Protein AF-A0A2V2EWU5-F1 (afdb_monomer)

Foldseek 3Di:
DDDDDDDDDDDPDDDDDDDDDPPPPPQDDPPPPVCLVVLQDDDPDDDLLRVLLSLLLPQDPDDDCSLLSLLVNLLSLLVLLVDPVPCSLVSLLVSLVSDDPSSLLSSLVSVQSSLVVNVCVLVVVDPCVSCVVSVNPVDDSVPRDVVSSVVVNVSSVVSSVVSVHDQDRPNHDPDGPDDDDDD

Sequence (183 aa):
MAVLMAVTMAACGNEPASNVDKNQSAQVEYSDESSMTDWIYVPENADELTEMLITIDRNVYGSAGASLQQANAAVSLMKFAMDESGNAEEAFTNYLDGMNETQKDFFSFQWQQVLKTADALLDGSEDPAILEDAGDADFDIEAVDKAKVTAINETVTELLHEAGVTDEWSNHPDTEPFCYVLD

pLDDT: mean 76.82, std 23.92, range [29.77, 98.31]

Secondary structure (DSSP, 8-state):
----------PPPP-------S-------TT-HHHHTTTS---SS--HHHHHHHHHHT---SSTTHHHHHHHHHHHHHHHHT--SS-HHHHHHHHHHT--HHHHHHHHHHHHHHHHHHHHHHHTSS-THHHHHTT-TT--GGG--HHHHHHHHHHHHHHHHHTT--SS-TT-SS--S------

Mean predicted aligned error: 11.75 Å

Nearest PDB structures (foldseek):
  7zk4-assembly1_A  TM=1.346E-01  e=9.230E+00  Mus musculus

Solvent-accessible surface area (backbone atoms only — not comparable to full-atom values): 11423 Å² total; per-residue (Å²): 132,88,81,89,88,84,85,82,82,85,72,88,76,86,84,82,93,79,80,91,69,95,73,73,70,81,72,61,73,91,79,50,78,83,57,53,68,80,39,48,76,79,73,96,74,70,56,75,64,44,48,29,51,42,44,27,45,66,49,52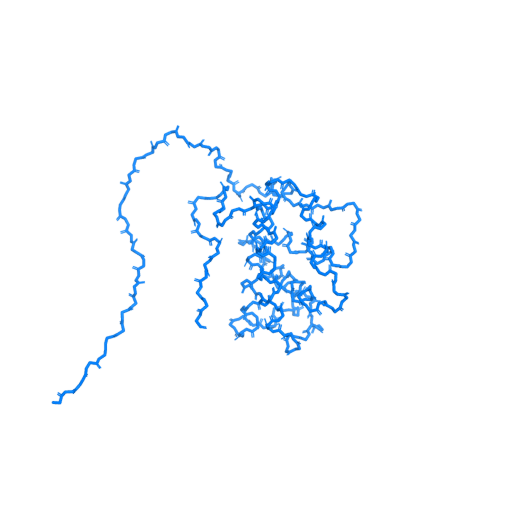,76,96,52,96,65,20,69,37,44,32,43,45,19,14,51,28,50,52,53,50,37,63,55,82,84,76,46,58,66,61,44,50,52,56,55,53,72,74,42,54,74,67,27,48,48,50,34,54,51,30,48,55,55,27,47,54,49,35,50,29,46,74,74,60,80,36,70,68,7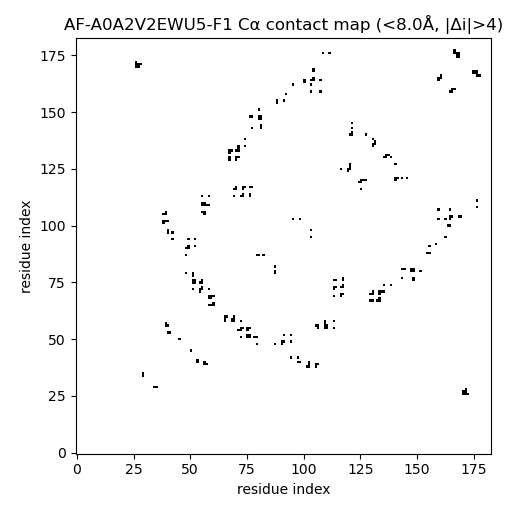0,49,30,46,79,40,71,43,64,85,62,62,70,88,74,58,58,64,68,40,44,52,51,45,50,55,53,50,52,51,52,40,44,76,73,67,43,62,67,61,65,90,62,62,95,80,83,85,62,78,86,83,78,89,126

Radius of gyration: 18.99 Å; Cα contacts (8 Å, |Δi|>4): 158; chains: 1; bounding box: 35×60×58 Å

Structure (mmCIF, N/CA/C/O backbone):
data_AF-A0A2V2EWU5-F1
#
_entry.id   AF-A0A2V2EWU5-F1
#
loop_
_atom_site.group_PDB
_atom_site.id
_atom_site.type_symbol
_atom_site.label_atom_id
_atom_site.label_alt_id
_atom_site.label_comp_id
_atom_site.label_asym_id
_atom_site.label_entity_id
_atom_site.label_seq_id
_atom_site.pdbx_PDB_ins_code
_atom_site.Cartn_x
_atom_site.Cartn_y
_atom_site.Cartn_z
_atom_site.occupancy
_atom_site.B_iso_or_equiv
_atom_site.auth_seq_id
_atom_site.auth_comp_id
_atom_site.auth_asym_id
_atom_site.auth_atom_id
_atom_site.pdbx_PDB_model_num
ATOM 1 N N . MET A 1 1 ? 0.425 46.028 -30.392 1.00 36.16 1 MET A N 1
ATOM 2 C CA . MET A 1 1 ? 1.055 44.690 -30.412 1.00 36.16 1 MET A CA 1
ATOM 3 C C . MET A 1 1 ? 1.562 44.454 -28.996 1.00 36.16 1 MET A C 1
ATOM 5 O O . MET A 1 1 ? 2.380 45.245 -28.560 1.00 36.16 1 MET A O 1
ATOM 9 N N . ALA A 1 2 ? 0.813 43.749 -28.140 1.00 35.91 2 ALA A N 1
ATOM 10 C CA . ALA A 1 2 ? 0.776 42.282 -27.987 1.00 35.91 2 ALA A CA 1
ATOM 11 C C . ALA A 1 2 ? 2.150 41.713 -27.570 1.00 35.91 2 ALA A C 1
ATOM 13 O O . ALA A 1 2 ? 3.116 42.016 -28.254 1.00 35.91 2 ALA A O 1
ATOM 14 N N . VAL A 1 3 ? 2.329 40.893 -26.528 1.00 32.28 3 VAL A N 1
ATOM 15 C CA . VAL A 1 3 ? 1.452 40.351 -25.471 1.00 32.28 3 VAL A CA 1
ATOM 16 C C . VAL A 1 3 ? 2.360 39.852 -24.318 1.00 32.28 3 VAL A C 1
ATOM 18 O O . VAL A 1 3 ? 3.534 39.563 -24.521 1.00 32.28 3 VAL A O 1
ATOM 21 N N . LEU A 1 4 ? 1.762 39.816 -23.126 1.00 34.38 4 LEU A N 1
ATOM 22 C CA . LEU A 1 4 ? 2.100 39.153 -21.857 1.00 34.38 4 LEU A CA 1
ATOM 23 C C . LEU A 1 4 ? 2.729 37.741 -21.967 1.00 34.38 4 LEU A C 1
ATOM 25 O O . LEU A 1 4 ? 2.345 36.987 -22.850 1.00 34.38 4 LEU A O 1
ATOM 29 N N . MET A 1 5 ? 3.540 37.339 -20.979 1.00 32.09 5 MET A N 1
ATOM 30 C CA . MET A 1 5 ? 3.260 36.187 -20.091 1.00 32.09 5 MET A CA 1
ATOM 31 C C . MET A 1 5 ? 4.322 36.103 -18.985 1.00 32.09 5 MET A C 1
ATOM 33 O O . MET A 1 5 ? 5.517 35.994 -19.249 1.00 32.09 5 MET A O 1
ATOM 37 N N . ALA A 1 6 ? 3.850 36.193 -17.743 1.00 34.84 6 ALA A N 1
ATOM 38 C CA . ALA A 1 6 ? 4.597 35.948 -16.521 1.00 34.84 6 ALA A CA 1
ATOM 39 C C . ALA A 1 6 ? 4.301 34.517 -16.054 1.00 34.84 6 ALA A C 1
ATOM 41 O O . ALA A 1 6 ? 3.144 34.103 -16.085 1.00 34.84 6 ALA A O 1
ATOM 42 N N . VAL A 1 7 ? 5.324 33.799 -15.594 1.00 29.77 7 VAL A N 1
ATOM 43 C CA . VAL A 1 7 ? 5.162 32.601 -14.763 1.00 29.77 7 VAL A CA 1
ATOM 44 C C . VAL A 1 7 ? 5.550 33.007 -13.346 1.00 29.77 7 VAL A C 1
ATOM 46 O O . VAL A 1 7 ? 6.694 33.380 -13.092 1.00 29.77 7 VAL A O 1
ATOM 49 N N . THR A 1 8 ? 4.576 33.004 -12.443 1.00 32.81 8 THR A N 1
ATOM 50 C CA . THR A 1 8 ? 4.765 33.189 -11.002 1.00 32.81 8 THR A CA 1
ATOM 51 C C . THR A 1 8 ? 4.816 31.817 -10.345 1.00 32.81 8 THR A C 1
ATOM 53 O O . THR A 1 8 ? 3.793 31.143 -10.275 1.00 32.81 8 THR A O 1
ATOM 56 N N . MET A 1 9 ? 5.984 31.413 -9.845 1.00 34.19 9 MET A N 1
ATOM 57 C CA . MET A 1 9 ? 6.070 30.363 -8.829 1.00 34.19 9 MET A CA 1
ATOM 58 C C . MET A 1 9 ? 5.787 31.012 -7.474 1.00 34.19 9 MET A C 1
ATOM 60 O O . MET A 1 9 ? 6.535 31.887 -7.033 1.00 34.19 9 MET A O 1
ATOM 64 N N . ALA A 1 10 ? 4.675 30.632 -6.846 1.00 33.56 10 ALA A N 1
ATOM 65 C CA . ALA A 1 10 ? 4.383 30.990 -5.468 1.00 33.56 10 ALA A CA 1
ATOM 66 C C . ALA A 1 10 ? 5.241 30.106 -4.554 1.00 33.56 10 ALA A C 1
ATOM 68 O O . ALA A 1 10 ? 4.962 28.927 -4.372 1.00 33.56 10 ALA A O 1
ATOM 69 N N . ALA A 1 11 ? 6.316 30.680 -4.021 1.00 32.81 11 ALA A N 1
ATOM 70 C CA . ALA A 1 11 ? 7.049 30.107 -2.904 1.00 32.81 11 ALA A CA 1
ATOM 71 C C . ALA A 1 11 ? 6.227 30.333 -1.626 1.00 32.81 11 ALA A C 1
ATOM 73 O O . ALA A 1 11 ? 5.916 31.481 -1.296 1.00 32.81 11 ALA A O 1
ATOM 74 N N . CYS A 1 12 ? 5.865 29.258 -0.923 1.00 29.88 12 CYS A N 1
ATOM 75 C CA . CYS A 1 12 ? 5.306 29.357 0.423 1.00 29.88 12 CYS A CA 1
ATOM 76 C C . CYS A 1 12 ? 6.426 29.860 1.352 1.00 29.88 12 CYS A C 1
ATOM 78 O O . CYS A 1 12 ? 7.514 29.288 1.390 1.00 29.88 12 CYS A O 1
ATOM 80 N N . GLY A 1 13 ? 6.213 31.034 1.947 1.00 31.95 13 GLY A N 1
ATOM 81 C CA . GLY A 1 13 ? 7.259 31.883 2.517 1.00 31.95 13 GLY A CA 1
ATOM 82 C C . GLY A 1 13 ? 7.632 31.588 3.971 1.00 31.95 13 GLY A C 1
ATOM 83 O O . GLY A 1 13 ? 6.878 30.984 4.724 1.00 31.95 13 GLY A O 1
ATOM 84 N N . ASN A 1 14 ? 8.799 32.108 4.358 1.00 37.69 14 ASN A N 1
ATOM 85 C CA . ASN A 1 14 ? 9.312 32.148 5.728 1.00 37.69 14 ASN A CA 1
ATOM 86 C C . ASN A 1 14 ? 8.711 33.296 6.579 1.00 37.69 14 ASN A C 1
ATOM 88 O O . ASN A 1 14 ? 8.688 34.442 6.125 1.00 37.69 14 ASN A O 1
ATOM 92 N N . GLU A 1 15 ? 8.440 32.956 7.855 1.00 35.31 15 GLU A N 1
ATOM 93 C CA . GLU A 1 15 ? 8.541 33.738 9.122 1.00 35.31 15 GLU A CA 1
ATOM 94 C C . GLU A 1 15 ? 7.464 34.803 9.485 1.00 35.31 15 GLU A C 1
ATOM 96 O O . GLU A 1 15 ? 6.918 35.439 8.585 1.00 35.31 15 GLU A O 1
ATOM 101 N N . PRO A 1 16 ? 7.158 35.061 10.796 1.00 37.78 16 PRO A N 1
ATOM 102 C CA . PRO A 1 16 ? 8.054 34.963 11.966 1.00 37.78 16 PRO A CA 1
ATOM 103 C C . PRO A 1 16 ? 7.521 34.254 13.239 1.00 37.78 16 PRO A C 1
ATOM 105 O O . PRO A 1 16 ? 6.335 34.004 13.419 1.00 37.78 16 PRO A O 1
ATOM 108 N N . ALA A 1 17 ? 8.456 33.991 14.159 1.00 44.44 17 ALA A N 1
ATOM 109 C CA . ALA A 1 17 ? 8.276 33.375 15.475 1.00 44.44 17 ALA A CA 1
ATOM 110 C C . ALA A 1 17 ? 7.187 34.017 16.365 1.00 44.44 17 ALA A C 1
ATOM 112 O O . ALA A 1 17 ? 7.206 35.226 16.611 1.00 44.44 17 ALA A O 1
ATOM 113 N N . SER A 1 18 ? 6.329 33.189 16.979 1.00 32.50 18 SER A N 1
ATOM 114 C CA . SER A 1 18 ? 5.482 33.605 18.106 1.00 32.50 18 SER A CA 1
ATOM 115 C C . SER A 1 18 ? 5.205 32.485 19.120 1.00 32.50 18 SER A C 1
ATOM 117 O O . SER A 1 18 ? 4.464 31.554 18.844 1.00 32.50 18 SER A O 1
ATOM 119 N N . ASN A 1 19 ? 5.782 32.679 20.311 1.00 31.22 19 ASN A N 1
ATOM 120 C CA . ASN A 1 19 ? 5.289 32.361 21.659 1.00 31.22 19 ASN A CA 1
ATOM 121 C C . ASN A 1 19 ? 4.784 30.932 21.966 1.00 31.22 19 ASN A C 1
ATOM 123 O O . ASN A 1 19 ? 3.659 30.564 21.654 1.00 31.22 19 ASN A O 1
ATOM 127 N N . VAL A 1 20 ? 5.618 30.184 22.697 1.00 36.44 20 VAL A N 1
ATOM 128 C CA . VAL A 1 20 ? 5.333 28.866 23.283 1.00 36.44 20 VAL A CA 1
ATOM 129 C C . VAL A 1 20 ? 4.186 28.967 24.296 1.00 36.44 20 VAL A C 1
ATOM 131 O O . VAL A 1 20 ? 4.390 29.417 25.428 1.00 36.44 20 VAL A O 1
ATOM 134 N N . ASP A 1 21 ? 2.992 28.519 23.905 1.00 32.53 21 ASP A N 1
ATOM 135 C CA . ASP A 1 21 ? 1.929 28.159 24.843 1.00 32.53 21 ASP A CA 1
ATOM 136 C C . ASP A 1 21 ? 2.175 26.733 25.361 1.00 32.53 21 ASP A C 1
ATOM 138 O O . ASP A 1 21 ? 2.446 25.798 24.606 1.00 32.53 21 ASP A O 1
ATOM 142 N N . LYS A 1 22 ? 2.134 26.574 26.684 1.00 38.16 22 LYS A N 1
ATOM 143 C CA . LYS A 1 22 ? 2.429 25.333 27.412 1.00 38.16 22 LYS A CA 1
ATOM 144 C C . LYS A 1 22 ? 1.210 24.418 27.429 1.00 38.16 22 LYS A C 1
ATOM 146 O O . LYS A 1 22 ? 0.713 24.061 28.496 1.00 38.16 22 LYS A O 1
ATOM 151 N N . ASN A 1 23 ? 0.769 24.009 26.251 1.00 35.56 23 ASN A N 1
ATOM 152 C CA . ASN A 1 23 ? -0.105 22.856 26.106 1.00 35.56 23 ASN A CA 1
ATOM 153 C C . ASN A 1 23 ? 0.470 21.916 25.046 1.00 35.56 23 ASN A C 1
ATOM 155 O O . ASN A 1 23 ? -0.176 21.588 24.059 1.00 35.56 23 ASN A O 1
ATOM 159 N N . GLN A 1 24 ? 1.728 21.516 25.250 1.00 37.75 24 GLN A N 1
ATOM 160 C CA . GLN A 1 24 ? 2.264 20.331 24.598 1.00 37.75 24 GLN A CA 1
ATOM 161 C C . GLN A 1 24 ? 1.526 19.126 25.191 1.00 37.75 24 GLN A C 1
ATOM 163 O O . GLN A 1 24 ? 1.966 18.532 26.177 1.00 37.75 24 GLN A O 1
ATOM 168 N N . SER A 1 25 ? 0.387 18.777 24.587 1.00 38.56 25 SER A N 1
ATOM 169 C CA . SER A 1 25 ? 0.056 17.368 24.374 1.00 38.56 25 SER A CA 1
ATOM 170 C C . SER A 1 25 ? 1.354 16.706 23.930 1.00 38.56 25 SER A C 1
ATOM 172 O O . SER A 1 25 ? 1.986 17.210 23.003 1.00 38.56 25 SER A O 1
ATOM 174 N N . ALA A 1 26 ? 1.828 15.723 24.694 1.00 38.06 26 ALA A N 1
ATOM 175 C CA . ALA A 1 26 ? 3.160 15.155 24.551 1.00 38.06 26 ALA A CA 1
ATOM 176 C C . ALA A 1 26 ? 3.429 14.801 23.081 1.00 38.06 26 ALA A C 1
ATOM 178 O O . ALA A 1 26 ? 2.906 13.811 22.583 1.00 38.06 26 ALA A O 1
ATOM 179 N N . GLN A 1 27 ? 4.203 15.645 22.395 1.00 38.31 27 GLN A N 1
ATOM 180 C CA . GLN A 1 27 ? 4.696 15.357 21.059 1.00 38.31 27 GLN A CA 1
ATOM 181 C C . GLN A 1 27 ? 5.606 14.149 21.212 1.00 38.31 27 GLN A C 1
ATOM 183 O O . GLN A 1 27 ? 6.598 14.211 21.944 1.00 38.31 27 GLN A O 1
ATOM 188 N N . VAL A 1 28 ? 5.215 13.029 20.613 1.00 42.59 28 VAL A N 1
ATOM 189 C CA . VAL A 1 28 ? 6.082 11.863 20.591 1.00 42.59 28 VAL A CA 1
ATOM 190 C C . VAL A 1 28 ? 7.132 12.111 19.517 1.00 42.59 28 VAL A C 1
ATOM 192 O O . VAL A 1 28 ? 6.810 12.331 18.357 1.00 42.59 28 VAL A O 1
ATOM 195 N N . GLU A 1 29 ? 8.394 12.141 19.925 1.00 38.03 29 GLU A N 1
ATOM 196 C CA . GLU A 1 29 ? 9.542 12.241 19.029 1.00 38.03 29 GLU A CA 1
ATOM 197 C C . GLU A 1 29 ? 9.783 10.870 18.377 1.00 38.03 29 GLU A C 1
ATOM 199 O O . GLU A 1 29 ? 10.084 9.895 19.063 1.00 38.03 29 GLU A O 1
ATOM 204 N N . TYR A 1 30 ? 9.681 10.785 17.048 1.00 45.00 30 TYR A N 1
ATOM 205 C CA . TYR A 1 30 ? 9.890 9.554 16.261 1.00 45.00 30 TYR A CA 1
ATOM 206 C C . TYR A 1 30 ? 11.383 9.257 16.029 1.00 45.00 30 TYR A C 1
ATOM 208 O O . TYR A 1 30 ? 11.769 8.646 15.037 1.00 45.00 30 TYR A O 1
ATOM 216 N N . SER A 1 31 ? 12.253 9.735 16.919 1.00 43.22 31 SER A N 1
ATOM 217 C CA . SER A 1 31 ? 13.705 9.562 16.816 1.00 43.22 31 SER A CA 1
ATOM 218 C C . SER A 1 31 ? 14.242 8.395 17.655 1.00 43.22 31 SER A C 1
ATOM 220 O O . SER A 1 31 ? 15.416 8.048 17.526 1.00 43.22 31 SER A O 1
ATOM 222 N N . ASP A 1 32 ? 13.389 7.731 18.440 1.00 43.38 32 ASP A N 1
ATOM 223 C CA . ASP A 1 32 ? 13.726 6.486 19.128 1.00 43.38 32 ASP A CA 1
ATOM 224 C C . ASP A 1 32 ? 13.197 5.278 18.332 1.00 43.38 32 ASP A C 1
ATOM 226 O O . ASP A 1 32 ? 12.057 4.857 18.500 1.00 43.38 32 ASP A O 1
ATOM 230 N N . GLU A 1 33 ? 14.042 4.653 17.500 1.00 45.97 33 GLU A N 1
ATOM 231 C CA . GLU A 1 33 ? 13.711 3.414 16.755 1.00 45.97 33 GLU A CA 1
ATOM 232 C C . GLU A 1 33 ? 13.195 2.270 17.658 1.00 45.97 33 GLU A C 1
ATOM 234 O O . GLU A 1 33 ? 12.563 1.327 17.189 1.00 45.97 33 GLU A O 1
ATOM 239 N N . SER A 1 34 ? 13.426 2.357 18.973 1.00 44.34 34 SER A N 1
ATOM 240 C CA . SER A 1 34 ? 12.921 1.399 19.957 1.00 44.34 34 SER A CA 1
ATOM 241 C C . SER A 1 34 ? 11.422 1.544 20.268 1.00 44.34 34 SER A C 1
ATOM 243 O O . SER A 1 34 ? 10.880 0.609 20.858 1.00 44.34 34 SER A O 1
ATOM 245 N N . SER A 1 35 ? 10.757 2.660 19.924 1.00 55.12 35 SER A N 1
ATOM 246 C CA . SER A 1 35 ? 9.306 2.846 20.133 1.00 55.12 35 SER A CA 1
ATOM 247 C C . SER A 1 35 ? 8.457 2.538 18.894 1.00 55.12 35 SER A C 1
ATOM 249 O O . SER A 1 35 ? 7.271 2.257 19.036 1.00 55.12 35 SER A O 1
ATOM 251 N N . MET A 1 36 ? 9.047 2.521 17.690 1.00 58.25 36 MET A N 1
ATOM 252 C CA . MET A 1 36 ? 8.317 2.264 16.436 1.00 58.25 36 MET A CA 1
ATOM 253 C C . MET A 1 36 ? 7.775 0.834 16.332 1.00 58.25 36 MET A C 1
ATOM 255 O O . MET A 1 36 ? 6.721 0.617 15.742 1.00 58.25 36 MET A O 1
ATOM 259 N N . THR A 1 37 ? 8.442 -0.148 16.947 1.00 63.53 37 THR A N 1
ATOM 260 C CA . THR A 1 37 ? 7.946 -1.536 16.981 1.00 63.53 37 THR A CA 1
ATOM 261 C C . THR A 1 37 ? 6.599 -1.688 17.684 1.00 63.53 37 THR A C 1
ATOM 263 O O . THR A 1 37 ? 5.876 -2.626 17.370 1.00 63.53 37 THR A O 1
ATOM 266 N N . ASP A 1 38 ? 6.249 -0.778 18.598 1.00 72.12 38 ASP A N 1
ATOM 267 C CA . ASP A 1 38 ? 4.958 -0.803 19.298 1.00 72.12 38 ASP A CA 1
ATOM 268 C C . ASP A 1 38 ? 3.826 -0.171 18.459 1.00 72.12 38 ASP A C 1
ATOM 270 O O . ASP A 1 38 ? 2.650 -0.285 18.812 1.00 72.12 38 ASP A O 1
ATOM 274 N N . TRP A 1 39 ? 4.165 0.491 17.346 1.00 81.62 39 TRP A N 1
ATOM 275 C CA . TRP A 1 39 ? 3.222 1.160 16.439 1.00 81.62 39 TRP A CA 1
ATOM 276 C C . TRP A 1 39 ? 2.938 0.384 15.161 1.00 81.62 39 TRP A C 1
ATOM 278 O O . TRP A 1 39 ? 1.957 0.673 14.486 1.00 81.62 39 TRP A O 1
ATOM 288 N N . ILE A 1 40 ? 3.748 -0.630 14.873 1.00 84.81 40 ILE A N 1
ATOM 289 C CA . ILE A 1 40 ? 3.502 -1.572 13.787 1.00 84.81 40 ILE A CA 1
ATOM 290 C C . ILE A 1 40 ? 2.493 -2.607 14.276 1.00 84.81 40 ILE A C 1
ATOM 292 O O . ILE A 1 40 ? 2.656 -3.205 15.348 1.00 84.81 40 ILE A O 1
ATOM 296 N N . TYR A 1 41 ? 1.452 -2.847 13.491 1.00 88.44 41 TYR A N 1
ATOM 297 C CA . TYR A 1 41 ? 0.513 -3.920 13.769 1.00 88.44 41 TYR A CA 1
ATOM 298 C C . TYR A 1 41 ? 1.028 -5.237 13.182 1.00 88.44 41 TYR A C 1
ATOM 300 O O . TYR A 1 41 ? 1.510 -5.310 12.055 1.00 88.44 41 TYR A O 1
ATOM 308 N N . VAL A 1 42 ? 0.957 -6.311 13.969 1.00 88.31 42 VAL A N 1
ATOM 309 C CA . VAL A 1 42 ? 1.326 -7.655 13.513 1.00 88.31 42 VAL A CA 1
ATOM 310 C C . VAL A 1 42 ? 0.200 -8.613 13.897 1.00 88.31 42 VAL A C 1
ATOM 312 O O . VAL A 1 42 ? 0.088 -8.970 15.074 1.00 88.31 42 VAL A O 1
ATOM 315 N N . PRO A 1 43 ? -0.652 -9.019 12.941 1.00 88.31 43 PRO A N 1
ATOM 316 C CA . PRO A 1 43 ? -1.723 -9.969 13.205 1.00 88.31 43 PRO A CA 1
ATOM 317 C C . PRO A 1 43 ? -1.161 -11.371 13.485 1.00 88.31 43 PRO A C 1
ATOM 319 O O . PRO A 1 43 ? -0.082 -11.738 13.020 1.00 88.31 43 PRO A O 1
ATOM 322 N N . GLU A 1 44 ? -1.901 -12.187 14.244 1.00 84.88 44 GLU A N 1
ATOM 323 C CA . GLU A 1 44 ? -1.477 -13.559 14.586 1.00 84.88 44 GLU A CA 1
ATOM 324 C C . GLU A 1 44 ? -1.421 -14.494 13.368 1.00 84.88 44 GLU A C 1
ATOM 326 O O . GLU A 1 44 ? -0.659 -15.459 13.360 1.00 84.88 44 GLU A O 1
ATOM 331 N N . ASN A 1 45 ? -2.240 -14.220 12.350 1.00 83.62 45 ASN A N 1
ATOM 332 C CA . ASN A 1 45 ? -2.258 -14.926 11.077 1.00 83.62 45 ASN A CA 1
ATOM 333 C C . ASN A 1 45 ? -2.386 -13.888 9.965 1.00 83.62 45 ASN A C 1
ATOM 335 O O . ASN A 1 45 ? -3.181 -12.958 10.098 1.00 83.62 45 ASN A O 1
ATOM 339 N N . ALA A 1 46 ? -1.648 -14.076 8.878 1.00 90.25 46 ALA A N 1
ATOM 340 C CA . ALA A 1 46 ? -1.703 -13.208 7.716 1.00 90.25 46 ALA A CA 1
ATOM 341 C C . ALA A 1 46 ? -1.910 -14.058 6.461 1.00 90.25 46 ALA A C 1
ATOM 343 O O . ALA A 1 46 ? -1.214 -15.053 6.240 1.00 90.25 46 ALA A O 1
ATOM 344 N N . ASP A 1 47 ? -2.926 -13.698 5.684 1.00 94.00 47 ASP A N 1
ATOM 345 C CA . ASP A 1 47 ? -3.054 -14.150 4.305 1.00 94.00 47 ASP A CA 1
ATOM 346 C C . ASP A 1 47 ? -2.196 -13.277 3.377 1.00 94.00 47 ASP A C 1
ATOM 348 O O . ASP A 1 47 ? -1.494 -12.372 3.822 1.00 94.00 47 ASP A O 1
ATOM 352 N N . GLU A 1 48 ? -2.225 -13.563 2.078 1.00 95.19 48 GLU A N 1
ATOM 353 C CA . GLU A 1 48 ? -1.371 -12.880 1.105 1.00 95.19 48 GLU A CA 1
ATOM 354 C C . GLU A 1 48 ? -1.605 -11.360 1.067 1.00 95.19 48 GLU A C 1
ATOM 356 O O . GLU A 1 48 ? -0.643 -10.596 1.057 1.00 95.19 48 GLU A O 1
ATOM 361 N N . LEU A 1 49 ? -2.865 -10.913 1.110 1.00 96.62 49 LEU A N 1
ATOM 362 C CA . LEU A 1 49 ? -3.207 -9.487 1.122 1.00 96.62 49 LEU A CA 1
ATOM 363 C C . LEU A 1 49 ? -2.780 -8.828 2.437 1.00 96.62 49 LEU A C 1
ATOM 365 O O . LEU A 1 49 ? -2.227 -7.729 2.429 1.00 96.62 49 LEU A O 1
ATOM 369 N N . THR A 1 50 ? -2.961 -9.517 3.561 1.00 96.12 50 THR A N 1
ATOM 370 C CA . THR A 1 50 ? -2.512 -9.044 4.874 1.00 96.12 50 THR A CA 1
ATOM 371 C C . THR A 1 50 ? -0.986 -8.922 4.933 1.00 96.12 50 THR A C 1
ATOM 373 O O . THR A 1 50 ? -0.480 -7.946 5.476 1.00 96.12 50 THR A O 1
ATOM 376 N N . GLU A 1 51 ? -0.228 -9.846 4.336 1.00 95.75 51 GLU A N 1
ATOM 377 C CA . GLU A 1 51 ? 1.241 -9.751 4.253 1.00 95.75 51 GLU A CA 1
ATOM 378 C C . GLU A 1 51 ? 1.703 -8.542 3.420 1.00 95.75 51 GLU A C 1
ATOM 380 O O . GLU A 1 51 ? 2.697 -7.890 3.762 1.00 95.75 51 GLU A O 1
ATOM 385 N N . MET A 1 52 ? 0.962 -8.178 2.366 1.00 97.00 52 MET A N 1
ATOM 386 C CA . MET A 1 52 ? 1.229 -6.940 1.622 1.00 97.00 52 MET A CA 1
ATOM 387 C C . MET A 1 52 ? 1.007 -5.708 2.508 1.00 97.00 52 MET A C 1
ATOM 389 O O . MET A 1 52 ? 1.850 -4.811 2.526 1.00 97.00 52 MET A O 1
ATOM 393 N N . LEU A 1 53 ? -0.073 -5.682 3.297 1.00 97.06 53 LEU A N 1
ATOM 394 C CA . LEU A 1 53 ? -0.355 -4.588 4.235 1.00 97.06 53 LEU A CA 1
ATOM 395 C C . LEU A 1 53 ? 0.688 -4.496 5.355 1.00 97.06 53 LEU A C 1
ATOM 397 O O . LEU A 1 53 ? 1.127 -3.396 5.682 1.00 97.06 53 LEU A O 1
ATOM 401 N N . ILE A 1 54 ? 1.161 -5.629 5.882 1.00 94.94 54 ILE A N 1
ATOM 402 C CA . ILE A 1 54 ? 2.261 -5.674 6.860 1.00 94.94 54 ILE A CA 1
ATOM 403 C C . ILE A 1 54 ? 3.549 -5.109 6.253 1.00 94.94 54 ILE A C 1
ATOM 405 O O . ILE A 1 54 ? 4.290 -4.393 6.928 1.00 94.94 54 ILE A O 1
ATOM 409 N N . THR A 1 55 ? 3.836 -5.426 4.989 1.00 95.06 55 THR A N 1
ATOM 410 C CA . THR A 1 55 ? 5.010 -4.884 4.287 1.00 95.06 55 THR A CA 1
ATOM 411 C C . THR A 1 55 ? 4.922 -3.364 4.160 1.00 95.06 55 THR A C 1
ATOM 413 O O . THR A 1 55 ? 5.913 -2.677 4.401 1.00 95.06 55 THR A O 1
ATOM 416 N N . ILE A 1 56 ? 3.734 -2.836 3.855 1.00 94.50 56 ILE A N 1
ATOM 417 C CA . ILE A 1 56 ? 3.477 -1.391 3.814 1.00 94.50 56 ILE A CA 1
ATOM 418 C C . ILE A 1 56 ? 3.649 -0.773 5.208 1.00 94.50 56 ILE A C 1
ATOM 420 O O . ILE A 1 56 ? 4.355 0.216 5.343 1.00 94.50 56 ILE A O 1
ATOM 424 N N . ASP A 1 57 ? 3.075 -1.367 6.254 1.00 92.44 57 ASP A N 1
ATOM 425 C CA . ASP A 1 57 ? 3.119 -0.845 7.631 1.00 92.44 57 ASP A CA 1
ATOM 426 C C . ASP A 1 57 ? 4.543 -0.776 8.211 1.00 92.44 57 ASP A C 1
ATOM 428 O O . ASP A 1 57 ? 4.906 0.131 8.958 1.00 92.44 57 ASP A O 1
ATOM 432 N N . ARG A 1 58 ? 5.398 -1.728 7.830 1.00 89.56 58 ARG A N 1
ATOM 433 C CA . ARG A 1 58 ? 6.794 -1.812 8.294 1.00 89.56 58 ARG A CA 1
ATOM 434 C C . ARG A 1 58 ? 7.756 -0.883 7.582 1.00 89.56 58 ARG A C 1
ATOM 436 O O . ARG A 1 58 ? 8.948 -0.898 7.890 1.00 89.56 58 ARG A O 1
ATOM 443 N N . ASN A 1 59 ? 7.280 -0.142 6.602 1.00 84.19 59 ASN A N 1
ATOM 444 C CA . ASN A 1 59 ? 8.142 0.665 5.783 1.00 84.19 59 ASN A CA 1
ATOM 445 C C . ASN A 1 59 ? 8.861 1.763 6.609 1.00 84.19 59 ASN A C 1
ATOM 447 O O . ASN A 1 59 ? 8.347 2.301 7.594 1.00 84.19 59 ASN A O 1
ATOM 451 N N . VAL A 1 60 ? 10.104 2.066 6.228 1.00 74.81 60 VAL A N 1
ATOM 452 C CA . VAL A 1 60 ? 11.001 2.960 6.977 1.00 74.81 60 VAL A CA 1
ATOM 453 C C . VAL A 1 60 ? 11.457 4.116 6.089 1.00 74.81 60 VAL A C 1
ATOM 455 O O . VAL A 1 60 ? 11.731 3.944 4.902 1.00 74.81 60 VAL A O 1
ATOM 458 N N . TYR A 1 61 ? 11.597 5.306 6.679 1.00 68.75 61 TYR A N 1
ATOM 459 C CA . TYR A 1 61 ? 12.095 6.516 6.018 1.00 68.75 61 TYR A CA 1
ATOM 460 C C . TYR A 1 61 ? 13.408 7.007 6.629 1.00 68.75 61 TYR A C 1
ATOM 462 O O . TYR A 1 61 ? 13.655 6.857 7.820 1.00 68.75 61 TYR A O 1
ATOM 470 N N . GLY A 1 62 ? 14.255 7.633 5.806 1.00 62.38 62 GLY A N 1
ATOM 471 C CA . GLY A 1 62 ? 15.400 8.422 6.279 1.00 62.38 62 GLY A CA 1
ATOM 472 C C . GLY A 1 62 ? 16.614 7.640 6.800 1.00 62.38 62 GLY A C 1
ATOM 473 O O . GLY A 1 62 ? 17.603 8.267 7.180 1.00 62.38 62 GLY A O 1
ATOM 474 N N . SER A 1 63 ? 16.589 6.303 6.787 1.00 63.22 63 SER A N 1
ATOM 475 C CA . SER A 1 63 ? 17.722 5.452 7.175 1.00 63.22 63 SER A CA 1
ATOM 476 C C . SER A 1 63 ? 18.517 4.935 5.963 1.00 63.22 63 SER A C 1
ATOM 478 O O . SER A 1 63 ? 18.075 4.986 4.812 1.00 63.22 63 SER A O 1
ATOM 480 N N . ALA A 1 64 ? 19.732 4.431 6.200 1.00 58.50 64 ALA A N 1
ATOM 481 C CA . ALA A 1 64 ? 20.519 3.778 5.156 1.00 58.50 64 ALA A CA 1
ATOM 482 C C . ALA A 1 64 ? 19.847 2.456 4.737 1.00 58.50 64 ALA A C 1
ATOM 484 O O . ALA A 1 64 ? 19.712 1.550 5.554 1.00 58.50 64 ALA A O 1
ATOM 485 N N . GLY A 1 65 ? 19.446 2.342 3.466 1.00 66.69 65 GLY A N 1
ATOM 486 C CA . GLY A 1 65 ? 18.703 1.186 2.941 1.00 66.69 65 GLY A CA 1
ATOM 487 C C . GLY A 1 65 ? 17.177 1.336 2.971 1.00 66.69 65 GLY A C 1
ATOM 488 O O . GLY A 1 65 ? 16.484 0.451 2.475 1.00 66.69 65 GLY A O 1
ATOM 489 N N . ALA A 1 66 ? 16.655 2.461 3.477 1.00 80.56 66 ALA A N 1
ATOM 490 C CA . ALA A 1 66 ? 15.225 2.780 3.454 1.00 80.56 66 ALA A CA 1
ATOM 491 C C . ALA A 1 66 ? 14.637 2.761 2.034 1.00 80.56 66 ALA A C 1
ATOM 493 O O . ALA A 1 66 ? 13.525 2.292 1.838 1.00 80.56 66 ALA A O 1
ATOM 494 N N . SER A 1 67 ? 15.406 3.191 1.030 1.00 85.56 67 SER A N 1
ATOM 495 C CA . SER A 1 67 ? 14.962 3.223 -0.367 1.00 85.56 67 SER A CA 1
ATOM 496 C C . SER A 1 67 ? 14.616 1.835 -0.924 1.00 85.56 67 SER A C 1
ATOM 498 O O . SER A 1 67 ? 13.647 1.699 -1.661 1.00 85.56 67 SER A O 1
ATOM 500 N N . LEU A 1 68 ? 15.357 0.788 -0.535 1.00 91.19 68 LEU A N 1
ATOM 501 C CA . LEU A 1 68 ? 15.059 -0.589 -0.954 1.00 91.19 68 LEU A CA 1
ATOM 502 C C . LEU A 1 68 ? 13.786 -1.119 -0.283 1.00 91.19 68 LEU A C 1
ATOM 504 O O . LEU A 1 68 ? 12.991 -1.802 -0.918 1.00 91.19 68 LEU A O 1
ATOM 508 N N . GLN A 1 69 ? 13.571 -0.778 0.991 1.00 90.38 69 GLN A N 1
ATOM 509 C CA . GLN A 1 69 ? 12.343 -1.149 1.702 1.00 90.38 69 GLN A CA 1
ATOM 510 C C . GLN A 1 69 ? 11.125 -0.421 1.124 1.00 90.38 69 GLN A C 1
ATOM 512 O O . GLN A 1 69 ? 10.092 -1.047 0.917 1.00 90.38 69 GLN A O 1
ATOM 517 N N . GLN A 1 70 ? 11.270 0.860 0.781 1.00 91.38 70 GLN A N 1
ATOM 518 C CA . GLN A 1 70 ? 10.230 1.654 0.121 1.00 91.38 70 GLN A CA 1
ATOM 519 C C . GLN A 1 70 ? 9.870 1.096 -1.252 1.00 91.38 70 GLN A C 1
ATOM 521 O O . GLN A 1 70 ? 8.691 1.002 -1.578 1.00 91.38 70 GLN A O 1
ATOM 526 N N . ALA A 1 71 ? 10.865 0.678 -2.036 1.00 94.38 71 ALA A N 1
ATOM 527 C CA . ALA A 1 71 ? 10.644 0.016 -3.316 1.00 94.38 71 ALA A CA 1
ATOM 528 C C . ALA A 1 71 ? 9.851 -1.294 -3.151 1.00 94.38 71 ALA A C 1
ATOM 530 O O . ALA A 1 71 ? 8.846 -1.499 -3.832 1.00 94.38 71 ALA A O 1
ATOM 531 N N . ASN A 1 72 ? 10.237 -2.146 -2.197 1.00 94.88 72 ASN A N 1
ATOM 532 C CA . ASN A 1 72 ? 9.523 -3.394 -1.910 1.00 94.88 72 ASN A CA 1
ATOM 533 C C . ASN A 1 72 ? 8.090 -3.157 -1.381 1.00 94.88 72 ASN A C 1
ATOM 535 O O . ASN A 1 72 ? 7.140 -3.842 -1.777 1.00 94.88 72 ASN A O 1
ATOM 539 N N . ALA A 1 73 ? 7.901 -2.144 -0.534 1.00 96.25 73 ALA A N 1
ATOM 540 C CA . ALA A 1 73 ? 6.583 -1.737 -0.058 1.00 96.25 73 ALA A CA 1
ATOM 541 C C . ALA A 1 73 ? 5.711 -1.179 -1.195 1.00 96.25 73 ALA A C 1
ATOM 543 O O . ALA A 1 73 ? 4.530 -1.514 -1.278 1.00 96.25 73 ALA A O 1
ATOM 544 N N . ALA A 1 74 ? 6.287 -0.405 -2.120 1.00 96.88 74 ALA A N 1
ATOM 545 C CA . ALA A 1 74 ? 5.584 0.105 -3.296 1.00 96.88 74 ALA A CA 1
ATOM 546 C C . ALA A 1 74 ? 5.110 -1.034 -4.205 1.00 96.88 74 ALA A C 1
ATOM 548 O O . ALA A 1 74 ? 3.970 -1.020 -4.669 1.00 96.88 74 ALA A O 1
ATOM 549 N N . VAL A 1 75 ? 5.937 -2.065 -4.402 1.00 97.94 75 VAL A N 1
ATOM 550 C CA . VAL A 1 75 ? 5.532 -3.285 -5.117 1.00 97.94 75 VAL A CA 1
ATOM 551 C C . VAL A 1 75 ? 4.383 -3.996 -4.403 1.00 97.94 75 VAL A C 1
ATOM 553 O O . VAL A 1 75 ? 3.440 -4.433 -5.063 1.00 97.94 75 VAL A O 1
ATOM 556 N N . SER A 1 76 ? 4.415 -4.080 -3.072 1.00 97.94 76 SER A N 1
ATOM 557 C CA . SER A 1 76 ? 3.316 -4.660 -2.288 1.00 97.94 76 SER A CA 1
ATOM 558 C C . SER A 1 76 ? 2.015 -3.871 -2.455 1.00 97.94 76 SER A C 1
ATOM 560 O O . SER A 1 76 ? 0.976 -4.478 -2.699 1.00 97.94 76 SER A O 1
ATOM 562 N N . LEU A 1 77 ? 2.068 -2.534 -2.434 1.00 98.12 77 LEU A N 1
ATOM 563 C CA . LEU A 1 77 ? 0.909 -1.672 -2.699 1.00 98.12 77 LEU A CA 1
ATOM 564 C C . LEU A 1 77 ? 0.370 -1.868 -4.120 1.00 98.12 77 LEU A C 1
ATOM 566 O O . LEU A 1 77 ? -0.835 -2.027 -4.303 1.00 98.12 77 LEU A O 1
ATOM 570 N N . MET A 1 78 ? 1.240 -1.910 -5.132 1.00 98.31 78 MET A N 1
ATOM 571 C CA . MET A 1 78 ? 0.819 -2.129 -6.520 1.00 98.31 78 MET A CA 1
ATOM 572 C C . MET A 1 78 ? 0.200 -3.520 -6.720 1.00 98.31 78 MET A C 1
ATOM 574 O O . MET A 1 78 ? -0.822 -3.636 -7.389 1.00 98.31 78 MET A O 1
ATOM 578 N N . LYS A 1 79 ? 0.758 -4.575 -6.111 1.00 97.69 79 LYS A N 1
ATOM 579 C CA . LYS A 1 79 ? 0.161 -5.924 -6.128 1.00 97.69 79 LYS A CA 1
ATOM 580 C C . LYS A 1 79 ? -1.200 -5.939 -5.431 1.00 97.69 79 LYS A C 1
ATOM 582 O O . LYS A 1 79 ? -2.143 -6.501 -5.979 1.00 97.69 79 LYS A O 1
ATOM 587 N N . PHE A 1 80 ? -1.310 -5.270 -4.286 1.00 97.75 80 PHE A N 1
ATOM 588 C CA . PHE A 1 80 ? -2.557 -5.132 -3.538 1.00 97.75 80 PHE A CA 1
ATOM 589 C C . PHE A 1 80 ? -3.638 -4.416 -4.363 1.00 97.75 80 PHE A C 1
ATOM 591 O O . PHE A 1 80 ? -4.765 -4.892 -4.457 1.00 97.75 80 PHE A O 1
ATOM 598 N N . ALA A 1 81 ? -3.279 -3.323 -5.044 1.00 96.94 81 ALA A N 1
ATOM 599 C CA . ALA A 1 81 ? -4.165 -2.589 -5.952 1.00 96.94 81 ALA A CA 1
ATOM 600 C C . ALA A 1 81 ? -4.624 -3.421 -7.160 1.00 96.94 81 ALA A C 1
ATOM 602 O O . ALA A 1 81 ? -5.718 -3.230 -7.694 1.00 96.94 81 ALA A O 1
ATOM 603 N N . MET A 1 82 ? -3.759 -4.321 -7.624 1.00 96.75 82 MET A N 1
ATOM 604 C CA . MET A 1 82 ? -4.006 -5.181 -8.775 1.00 96.75 82 MET A CA 1
ATOM 605 C C . MET A 1 82 ? -4.737 -6.478 -8.411 1.00 96.75 82 MET A C 1
ATOM 607 O O . MET A 1 82 ? -5.014 -7.257 -9.325 1.00 96.75 82 MET A O 1
ATOM 611 N N . ASP A 1 83 ? -5.074 -6.706 -7.136 1.00 95.56 83 ASP A N 1
ATOM 612 C CA . ASP A 1 83 ? -5.814 -7.892 -6.707 1.00 95.56 83 ASP A CA 1
ATOM 613 C C . ASP A 1 83 ? -7.125 -8.050 -7.492 1.00 95.56 83 ASP A C 1
ATOM 615 O O . ASP A 1 83 ? -7.961 -7.149 -7.579 1.00 95.56 83 ASP A O 1
ATOM 619 N N . GLU A 1 84 ? -7.314 -9.235 -8.069 1.00 91.94 84 GLU A N 1
ATOM 620 C CA . GLU A 1 84 ? -8.517 -9.586 -8.826 1.00 91.94 84 GLU A CA 1
ATOM 621 C C . GLU A 1 84 ? -9.485 -10.449 -8.010 1.00 91.94 84 GLU A C 1
ATOM 623 O O . GLU A 1 84 ? -10.574 -10.775 -8.489 1.00 91.94 84 GLU A O 1
ATOM 628 N N . SER A 1 85 ? -9.113 -10.829 -6.780 1.00 91.69 85 SER A N 1
ATOM 629 C CA . SER A 1 85 ? -9.976 -11.623 -5.905 1.00 91.69 85 SER A CA 1
ATOM 630 C C . SER A 1 85 ? -11.195 -10.836 -5.414 1.00 91.69 85 SER A C 1
ATOM 632 O O . SER A 1 85 ? -12.219 -11.441 -5.089 1.00 91.69 85 SER A O 1
ATOM 634 N N . GLY A 1 86 ? -11.101 -9.501 -5.415 1.00 90.12 86 GLY A N 1
ATOM 635 C CA . GLY A 1 86 ? -12.136 -8.595 -4.919 1.00 90.12 86 GLY A CA 1
ATOM 636 C C . GLY A 1 86 ? -12.146 -8.469 -3.396 1.00 90.12 86 GLY A C 1
ATOM 637 O O . GLY A 1 86 ? -13.101 -7.925 -2.850 1.00 90.12 86 GLY A O 1
ATOM 638 N N 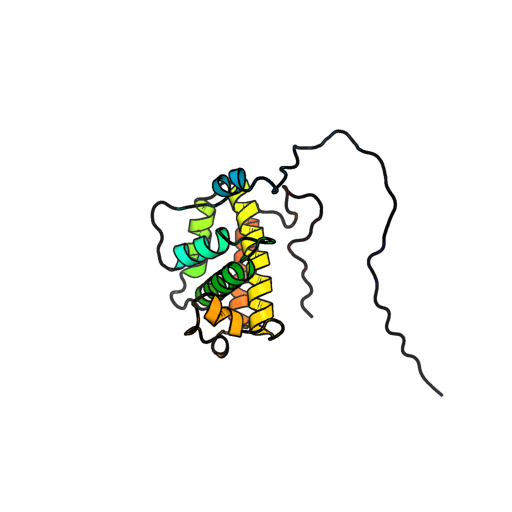. ASN A 1 87 ? -11.102 -8.963 -2.721 1.00 94.38 87 ASN A N 1
ATOM 639 C CA . ASN A 1 87 ? -11.012 -8.995 -1.261 1.00 94.38 87 ASN A CA 1
ATOM 640 C C . ASN A 1 87 ? -10.097 -7.902 -0.690 1.00 94.38 87 ASN A C 1
ATOM 642 O O . ASN A 1 87 ? -9.935 -7.844 0.523 1.00 94.38 87 ASN A O 1
ATOM 646 N N . ALA A 1 88 ? -9.492 -7.048 -1.525 1.00 94.50 88 ALA A N 1
ATOM 647 C CA . ALA A 1 88 ? -8.590 -5.985 -1.071 1.00 94.50 88 ALA A CA 1
ATOM 648 C C . ALA A 1 88 ? -9.240 -5.066 -0.018 1.00 94.50 88 ALA A C 1
ATOM 650 O O . ALA A 1 88 ? -8.661 -4.842 1.040 1.00 94.50 88 ALA A O 1
ATOM 651 N N . GLU A 1 89 ? -10.467 -4.596 -0.263 1.00 95.06 89 GLU A N 1
ATOM 652 C CA . GLU A 1 89 ? -11.205 -3.746 0.684 1.00 95.06 89 GLU A CA 1
ATOM 653 C C . GLU A 1 89 ? -11.445 -4.467 2.021 1.00 95.06 89 GLU A C 1
ATOM 655 O O . GLU A 1 89 ? -11.094 -3.949 3.077 1.00 95.06 89 GLU A O 1
ATOM 660 N N . GLU A 1 90 ? -11.947 -5.707 1.976 1.00 95.31 90 GLU A N 1
ATOM 661 C CA . GLU A 1 90 ? -12.192 -6.524 3.172 1.00 95.31 90 GLU A CA 1
ATOM 662 C C . GLU A 1 90 ? -10.897 -6.808 3.949 1.00 95.31 90 GLU A C 1
ATOM 664 O O . GLU A 1 90 ? -10.876 -6.703 5.177 1.00 95.31 90 GLU A O 1
ATOM 669 N N . ALA A 1 91 ? -9.803 -7.133 3.255 1.00 95.94 91 ALA A N 1
ATOM 670 C CA . ALA A 1 91 ? -8.496 -7.350 3.868 1.00 95.94 91 ALA A CA 1
ATOM 671 C C . ALA A 1 91 ? -7.993 -6.082 4.570 1.00 95.94 91 ALA A C 1
ATOM 673 O O . ALA A 1 91 ? -7.516 -6.156 5.703 1.00 95.94 91 ALA A O 1
ATOM 674 N N . PHE A 1 92 ? -8.158 -4.917 3.938 1.00 96.62 92 PHE A N 1
ATOM 675 C CA . PHE A 1 92 ? -7.792 -3.631 4.525 1.00 96.62 92 PHE A CA 1
ATOM 676 C C . PHE A 1 92 ? -8.625 -3.311 5.769 1.00 96.62 92 PHE A C 1
ATOM 678 O O . PHE A 1 92 ? -8.064 -2.984 6.815 1.00 96.62 92 PHE A O 1
ATOM 685 N N . THR A 1 93 ? -9.951 -3.456 5.692 1.00 96.38 93 THR A N 1
ATOM 686 C CA . THR A 1 93 ? -10.852 -3.242 6.834 1.00 96.38 93 THR A CA 1
ATOM 687 C C . THR A 1 93 ? -10.493 -4.159 7.999 1.00 96.38 93 THR A C 1
ATOM 689 O O . THR A 1 93 ? -10.335 -3.684 9.122 1.00 96.38 93 THR A O 1
ATOM 692 N N . ASN A 1 94 ? -10.283 -5.452 7.741 1.00 95.62 94 ASN A N 1
ATOM 693 C CA . ASN A 1 94 ? -9.889 -6.411 8.774 1.00 95.62 94 ASN A CA 1
ATOM 694 C C . ASN A 1 94 ? -8.532 -6.057 9.403 1.00 95.62 94 ASN A C 1
ATOM 696 O O . ASN A 1 94 ? -8.354 -6.213 10.613 1.00 95.62 94 ASN A O 1
ATOM 700 N N . TYR A 1 95 ? -7.582 -5.564 8.601 1.00 96.38 95 TYR A N 1
ATOM 701 C CA . TYR A 1 95 ? -6.284 -5.104 9.091 1.00 96.38 95 TYR A CA 1
ATOM 702 C C . TYR A 1 95 ? -6.437 -3.888 10.015 1.00 96.38 95 TYR A C 1
ATOM 704 O O . TYR A 1 95 ? -5.896 -3.893 11.122 1.00 96.38 95 TYR A O 1
ATOM 712 N N . LEU A 1 96 ? -7.245 -2.895 9.623 1.00 95.62 96 LEU A N 1
ATOM 713 C CA . LEU A 1 96 ? -7.546 -1.726 10.455 1.00 95.62 96 LEU A CA 1
ATOM 714 C C . LEU A 1 96 ? -8.306 -2.083 11.736 1.00 95.62 96 LEU A C 1
ATOM 716 O O . LEU A 1 96 ? -8.031 -1.506 12.787 1.00 95.62 96 LEU A O 1
ATOM 720 N N . ASP A 1 97 ? -9.253 -3.016 11.693 1.00 95.19 97 ASP A N 1
ATOM 721 C CA . ASP A 1 97 ? -10.017 -3.436 12.875 1.00 95.19 97 ASP A CA 1
ATOM 722 C C . ASP A 1 97 ? -9.128 -4.063 13.958 1.00 95.19 97 ASP A C 1
ATOM 724 O O . ASP A 1 97 ? -9.440 -3.995 15.151 1.00 95.19 97 ASP A O 1
ATOM 728 N N . GLY A 1 98 ? -7.991 -4.634 13.556 1.00 93.44 98 GLY A N 1
ATOM 729 C CA . GLY A 1 98 ? -6.965 -5.141 14.461 1.00 93.44 98 GLY A CA 1
ATOM 730 C C . GLY A 1 98 ? -6.130 -4.060 15.157 1.00 93.44 98 GLY A C 1
ATOM 731 O O . GLY A 1 98 ? -5.475 -4.354 16.161 1.00 93.44 98 GLY A O 1
ATOM 732 N N . MET A 1 99 ? -6.161 -2.822 14.659 1.00 94.31 99 MET A N 1
ATOM 733 C CA . MET A 1 99 ? -5.309 -1.721 15.105 1.00 94.31 99 MET A CA 1
ATOM 734 C C . MET A 1 99 ? -5.968 -0.825 16.158 1.00 94.31 99 MET A C 1
ATOM 736 O O . MET A 1 99 ? -7.162 -0.515 16.106 1.00 94.31 99 MET A O 1
ATOM 740 N N . ASN A 1 100 ? -5.153 -0.310 17.079 1.00 90.56 100 ASN A N 1
ATOM 741 C CA . ASN A 1 100 ? -5.532 0.830 17.917 1.00 90.56 100 ASN A CA 1
ATOM 742 C C . ASN A 1 100 ? -5.367 2.173 17.171 1.00 90.56 100 ASN A C 1
ATOM 744 O O . ASN A 1 100 ? -4.799 2.225 16.085 1.00 90.56 100 ASN A O 1
ATOM 748 N N . GLU A 1 101 ? -5.848 3.272 17.761 1.00 86.94 101 GLU A N 1
ATOM 749 C CA . GLU A 1 101 ? -5.822 4.611 17.143 1.00 86.94 101 GLU A CA 1
A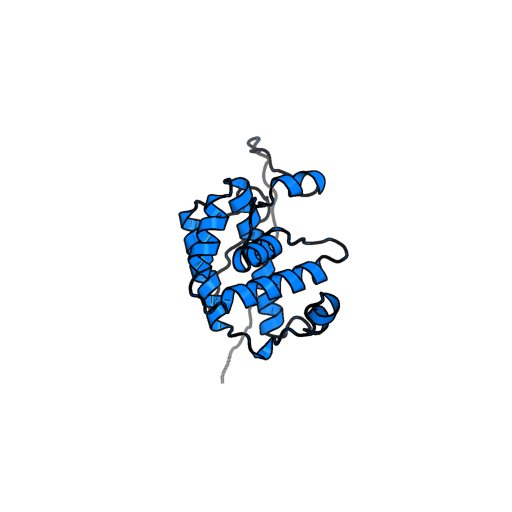TOM 750 C C . GLU A 1 101 ? -4.414 5.056 16.712 1.00 86.94 101 GLU A C 1
ATOM 752 O O . GLU A 1 101 ? -4.249 5.557 15.605 1.00 86.94 101 GLU A O 1
ATOM 757 N N . THR A 1 102 ? -3.388 4.820 17.537 1.00 85.31 102 THR A N 1
ATOM 758 C CA . THR A 1 102 ? -1.995 5.164 17.206 1.00 85.31 102 THR A CA 1
ATOM 759 C C . THR A 1 102 ? -1.463 4.336 16.041 1.00 85.31 102 THR A C 1
ATOM 761 O O . THR A 1 102 ? -0.767 4.869 15.187 1.00 85.31 102 THR A O 1
ATOM 764 N N . GLN A 1 103 ? -1.801 3.048 15.987 1.00 89.56 103 GLN A N 1
ATOM 765 C CA . GLN A 1 103 ? -1.393 2.167 14.889 1.00 89.56 103 GLN A CA 1
ATOM 766 C C . GLN A 1 103 ? -2.071 2.565 13.572 1.00 89.56 103 GLN A C 1
ATOM 768 O O . GLN A 1 103 ? -1.412 2.597 12.541 1.00 89.56 103 GLN A O 1
ATOM 773 N N . LYS A 1 104 ? -3.358 2.938 13.601 1.00 90.44 104 LYS A N 1
ATOM 774 C CA . LYS A 1 104 ? -4.074 3.436 12.413 1.00 90.44 104 LYS A CA 1
ATOM 775 C C . LYS A 1 104 ? -3.493 4.752 11.903 1.00 90.44 104 LYS A C 1
ATOM 777 O O . LYS A 1 104 ? -3.284 4.896 10.700 1.00 90.44 104 LYS A O 1
ATOM 782 N N . ASP A 1 105 ? -3.222 5.685 12.819 1.00 85.12 105 ASP A N 1
ATOM 783 C CA . ASP A 1 105 ? -2.543 6.949 12.518 1.00 85.12 105 ASP A CA 1
ATOM 784 C C . ASP A 1 105 ? -1.201 6.639 11.845 1.00 85.12 105 ASP A C 1
ATOM 786 O O . ASP A 1 105 ? -1.020 7.003 10.687 1.00 85.12 105 ASP A O 1
ATOM 790 N N . PHE A 1 106 ? -0.343 5.827 12.478 1.00 85.88 106 PHE A N 1
ATOM 791 C CA . PHE A 1 106 ? 0.955 5.402 11.940 1.00 85.88 106 PHE A CA 1
ATOM 792 C C . PHE A 1 106 ? 0.866 4.777 10.541 1.00 85.88 106 PHE A C 1
ATOM 794 O O . PHE A 1 106 ? 1.531 5.225 9.602 1.00 85.88 106 PHE A O 1
ATOM 801 N N . PHE A 1 107 ? 0.005 3.777 10.385 1.00 90.75 107 PHE A N 1
ATOM 802 C CA . PHE A 1 107 ? -0.171 3.050 9.137 1.00 90.75 107 PHE A CA 1
ATOM 803 C C . PHE A 1 107 ? -0.654 3.954 7.995 1.00 90.75 107 PHE A C 1
ATOM 805 O O . PHE A 1 107 ? -0.188 3.816 6.864 1.00 90.75 107 PHE A O 1
ATOM 812 N N . SER A 1 108 ? -1.525 4.931 8.274 1.00 88.69 108 SER A N 1
ATOM 813 C CA . SER A 1 108 ? -2.001 5.876 7.254 1.00 88.69 108 SER A CA 1
ATOM 814 C C . SER A 1 108 ? -0.862 6.665 6.597 1.00 88.69 108 SER A C 1
ATOM 816 O O . SER A 1 108 ? -0.858 6.870 5.382 1.00 88.69 108 SER A O 1
ATOM 818 N N . PHE A 1 109 ? 0.158 7.051 7.366 1.00 85.62 109 PHE A N 1
ATOM 819 C CA . PHE A 1 109 ? 1.347 7.700 6.815 1.00 85.62 109 PHE A CA 1
ATOM 820 C C . PHE A 1 109 ? 2.188 6.738 6.011 1.00 85.62 109 PHE A C 1
ATOM 822 O O . PHE A 1 109 ? 2.643 7.109 4.931 1.00 85.62 109 PHE A O 1
ATOM 829 N N . GLN A 1 110 ? 2.382 5.519 6.511 1.00 88.81 110 GLN A N 1
ATOM 830 C CA . GLN A 1 110 ? 3.136 4.508 5.784 1.00 88.81 110 GLN A CA 1
ATOM 831 C C . GLN A 1 110 ? 2.518 4.259 4.414 1.00 88.81 110 GLN A C 1
ATOM 833 O O . GLN A 1 110 ? 3.211 4.354 3.404 1.00 88.81 110 GLN A O 1
ATOM 838 N N . TRP A 1 111 ? 1.197 4.087 4.362 1.00 93.12 111 TRP A N 1
ATOM 839 C CA . TRP A 1 111 ? 0.447 3.996 3.117 1.00 93.12 111 TRP A CA 1
ATOM 840 C C . TRP A 1 111 ? 0.718 5.183 2.184 1.00 93.12 111 TRP A C 1
ATOM 842 O O . TRP A 1 111 ? 1.132 4.989 1.042 1.00 93.12 111 TRP A O 1
ATOM 852 N N . GLN A 1 112 ? 0.546 6.419 2.665 1.00 88.50 112 GLN A N 1
ATOM 853 C CA . GLN A 1 112 ? 0.726 7.621 1.839 1.00 88.50 112 GLN A CA 1
ATOM 854 C C . GLN A 1 112 ? 2.151 7.782 1.319 1.00 88.50 112 GLN A C 1
ATOM 856 O O . GLN A 1 112 ? 2.380 8.253 0.205 1.00 88.50 112 GLN A O 1
ATOM 861 N N . GLN A 1 113 ? 3.137 7.424 2.123 1.00 86.62 113 GLN A N 1
ATOM 862 C CA . GLN A 1 113 ? 4.517 7.567 1.715 1.00 86.62 113 GLN A CA 1
ATOM 863 C C . GLN A 1 113 ? 4.946 6.449 0.753 1.00 86.62 113 GLN A C 1
ATOM 865 O O . GLN A 1 113 ? 5.713 6.707 -0.173 1.00 86.62 113 GLN A O 1
ATOM 870 N N . VAL A 1 114 ? 4.420 5.235 0.917 1.00 93.12 114 VAL A N 1
ATOM 871 C CA . VAL A 1 114 ? 4.611 4.139 -0.040 1.00 93.12 114 VAL A CA 1
ATOM 872 C C . VAL A 1 114 ? 3.914 4.450 -1.366 1.00 93.12 114 VAL A C 1
ATOM 874 O O . VAL A 1 114 ? 4.486 4.194 -2.426 1.00 93.12 114 VAL A O 1
ATOM 877 N N . LEU A 1 115 ? 2.735 5.078 -1.331 1.00 94.00 115 LEU A N 1
ATOM 878 C CA . LEU A 1 115 ? 2.035 5.548 -2.527 1.00 94.00 115 LEU A CA 1
ATOM 879 C C . LEU A 1 115 ? 2.886 6.536 -3.332 1.00 94.00 115 LEU A C 1
ATOM 881 O O . LEU A 1 115 ? 2.993 6.383 -4.542 1.00 94.00 115 LEU A O 1
ATOM 885 N N . LYS A 1 116 ? 3.557 7.494 -2.676 1.00 91.19 116 LYS A N 1
ATOM 886 C CA . LYS A 1 116 ? 4.477 8.426 -3.357 1.00 91.19 116 LYS A CA 1
ATOM 887 C C . LYS A 1 116 ? 5.597 7.690 -4.092 1.00 91.19 116 LYS A C 1
ATOM 889 O O . LYS A 1 116 ? 5.932 8.059 -5.213 1.00 91.19 116 LYS A O 1
ATOM 894 N N . THR A 1 117 ? 6.169 6.655 -3.476 1.00 92.94 117 THR A N 1
ATOM 895 C CA . THR A 1 117 ? 7.190 5.820 -4.124 1.00 92.94 117 THR A CA 1
ATOM 896 C C . THR A 1 117 ? 6.603 5.030 -5.296 1.00 92.94 117 THR A C 1
ATOM 898 O O . THR A 1 117 ? 7.217 4.986 -6.359 1.00 92.94 117 THR A O 1
ATOM 901 N N . ALA A 1 118 ? 5.410 4.447 -5.143 1.00 96.06 118 ALA A N 1
ATOM 902 C CA . ALA A 1 118 ? 4.725 3.742 -6.226 1.00 96.06 118 ALA A CA 1
ATOM 903 C C . ALA A 1 118 ? 4.419 4.675 -7.409 1.00 96.06 118 ALA A C 1
ATOM 905 O O . ALA A 1 118 ? 4.706 4.325 -8.551 1.00 96.06 118 ALA A O 1
ATOM 906 N N . ASP A 1 119 ? 3.909 5.880 -7.152 1.00 95.44 119 ASP A N 1
ATOM 907 C CA . ASP A 1 119 ? 3.640 6.878 -8.187 1.00 95.44 119 ASP A CA 1
ATOM 908 C C . ASP A 1 119 ? 4.912 7.311 -8.921 1.00 95.44 119 ASP A C 1
ATOM 910 O O . ASP A 1 119 ? 4.891 7.383 -10.149 1.00 95.44 119 ASP A O 1
ATOM 914 N N . ALA A 1 120 ? 6.013 7.529 -8.194 1.00 94.31 120 ALA A N 1
ATOM 915 C CA . ALA A 1 120 ? 7.297 7.904 -8.782 1.00 94.31 120 ALA A CA 1
ATOM 916 C C . ALA A 1 120 ? 7.879 6.800 -9.683 1.00 94.31 120 ALA A C 1
ATOM 918 O O . ALA A 1 120 ? 8.464 7.071 -10.733 1.00 94.31 120 ALA A O 1
ATOM 919 N N . LEU A 1 121 ? 7.691 5.537 -9.298 1.00 95.69 121 LEU A N 1
ATOM 920 C CA . LEU A 1 121 ? 8.063 4.391 -10.125 1.00 95.69 121 LEU A CA 1
ATOM 921 C C . LEU A 1 121 ? 7.172 4.296 -11.378 1.00 95.69 121 LEU A C 1
ATOM 923 O O . LEU A 1 121 ? 7.674 4.068 -12.478 1.00 95.69 121 LEU A O 1
ATOM 927 N N . LEU A 1 122 ? 5.858 4.506 -11.237 1.00 96.19 122 LEU A N 1
ATOM 928 C CA . LEU A 1 122 ? 4.889 4.413 -12.339 1.00 96.19 122 LEU A CA 1
ATOM 929 C C . LEU A 1 122 ? 4.969 5.579 -13.334 1.00 96.19 122 LEU A C 1
ATOM 931 O O . LEU A 1 122 ? 4.664 5.400 -14.513 1.00 96.19 122 LEU A O 1
ATOM 935 N N . ASP A 1 123 ? 5.335 6.779 -12.883 1.00 95.19 123 ASP A N 1
ATOM 936 C CA . ASP A 1 123 ? 5.524 7.947 -13.751 1.00 95.19 123 ASP A CA 1
ATOM 937 C C . ASP A 1 123 ? 6.951 8.072 -14.317 1.00 95.19 123 ASP A C 1
ATOM 939 O O . ASP A 1 123 ? 7.194 8.891 -15.211 1.00 95.19 123 ASP A O 1
ATOM 943 N N . GLY A 1 124 ? 7.867 7.217 -13.850 1.00 93.62 124 GLY A N 1
ATOM 944 C CA . GLY A 1 124 ? 9.256 7.136 -14.292 1.00 93.62 124 GLY A CA 1
ATOM 945 C C . GLY A 1 124 ? 10.174 8.212 -13.708 1.00 93.62 124 GLY A C 1
ATOM 946 O O . GLY A 1 124 ? 11.265 8.426 -14.244 1.00 93.62 124 GLY A O 1
ATOM 947 N N . SER A 1 125 ? 9.751 8.923 -12.659 1.00 93.31 125 SER A N 1
ATOM 948 C CA . SER A 1 125 ? 10.618 9.840 -11.911 1.00 93.31 125 SER A CA 1
ATOM 949 C C . SER A 1 125 ? 11.593 9.118 -10.971 1.00 93.31 125 SER A C 1
ATOM 951 O O . SER A 1 125 ? 12.660 9.670 -10.692 1.00 93.31 125 SER A O 1
ATOM 953 N N . GLU A 1 126 ? 11.278 7.887 -10.562 1.00 92.75 126 GLU A N 1
ATOM 954 C CA . GLU A 1 126 ? 12.179 6.950 -9.878 1.00 92.75 126 GLU A CA 1
ATOM 955 C C . GLU A 1 126 ? 12.672 5.864 -10.857 1.00 92.75 126 GLU A C 1
ATOM 957 O O . GLU A 1 126 ? 11.916 5.388 -11.706 1.00 92.75 126 GLU A O 1
ATOM 962 N N . ASP A 1 127 ? 13.947 5.466 -10.759 1.00 94.25 127 ASP A N 1
ATOM 963 C CA . ASP A 1 127 ? 14.537 4.451 -11.646 1.00 94.25 127 ASP A CA 1
ATOM 964 C C . ASP A 1 127 ? 14.085 3.037 -11.227 1.00 94.25 127 ASP A C 1
ATOM 966 O O . ASP A 1 127 ? 14.422 2.597 -10.123 1.00 94.25 127 ASP A O 1
ATOM 970 N N . PRO A 1 128 ? 13.382 2.274 -12.088 1.00 93.31 128 PRO A N 1
ATOM 971 C CA . PRO A 1 128 ? 12.893 0.941 -11.740 1.00 93.31 128 PRO A CA 1
ATOM 972 C C . PRO A 1 128 ? 14.009 -0.080 -11.476 1.00 93.31 128 PRO A C 1
ATOM 974 O O . PRO A 1 128 ? 13.723 -1.143 -10.929 1.00 93.31 128 PRO A O 1
ATOM 977 N N . ALA A 1 129 ? 15.277 0.217 -11.793 1.00 94.00 129 ALA A N 1
ATOM 978 C CA . ALA A 1 129 ? 16.408 -0.629 -11.403 1.00 94.00 129 ALA A CA 1
ATOM 979 C C . ALA A 1 129 ? 16.471 -0.881 -9.882 1.00 94.00 129 ALA A C 1
ATOM 981 O O . ALA A 1 129 ? 16.964 -1.925 -9.454 1.00 94.00 129 ALA A O 1
ATOM 982 N N . ILE A 1 130 ? 15.910 0.021 -9.064 1.00 92.75 130 ILE A N 1
ATOM 983 C CA . ILE A 1 130 ? 15.816 -0.163 -7.609 1.00 92.75 130 ILE A CA 1
ATOM 984 C C . ILE A 1 130 ? 14.991 -1.397 -7.210 1.00 92.75 130 ILE A C 1
ATOM 986 O O . ILE A 1 130 ? 15.219 -1.966 -6.143 1.00 92.75 130 ILE A O 1
ATOM 990 N N . LEU A 1 131 ? 14.061 -1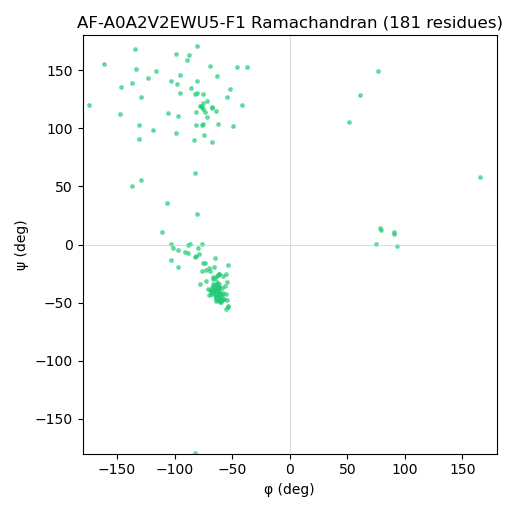.840 -8.063 1.00 94.81 131 LEU A N 1
ATOM 991 C CA . LEU A 1 131 ? 13.240 -3.024 -7.809 1.00 94.81 131 LEU A CA 1
ATOM 992 C C . LEU A 1 131 ? 14.079 -4.305 -7.829 1.00 94.81 131 LEU A C 1
ATOM 994 O O . LEU A 1 131 ? 13.859 -5.191 -7.007 1.00 94.81 131 LEU A O 1
ATOM 998 N N . GLU A 1 132 ? 15.080 -4.394 -8.712 1.00 94.19 132 GLU A N 1
ATOM 999 C CA . GLU A 1 132 ? 16.007 -5.532 -8.744 1.00 94.19 132 GLU A CA 1
ATOM 1000 C C . GLU A 1 132 ? 16.799 -5.618 -7.434 1.00 94.19 132 GLU A C 1
ATOM 1002 O O . GLU A 1 132 ? 16.845 -6.678 -6.804 1.00 94.19 132 GLU A O 1
ATOM 1007 N N . ASP A 1 133 ? 17.348 -4.488 -6.981 1.00 92.25 133 ASP A N 1
ATOM 1008 C CA . ASP A 1 133 ? 18.097 -4.401 -5.723 1.00 92.25 133 ASP A CA 1
ATOM 1009 C C . ASP A 1 133 ? 17.213 -4.677 -4.491 1.00 92.25 133 ASP A C 1
ATOM 1011 O O . ASP A 1 133 ? 17.700 -5.178 -3.473 1.00 92.25 133 ASP A O 1
ATOM 1015 N N . ALA A 1 134 ? 15.912 -4.382 -4.581 1.00 90.88 134 ALA A N 1
ATOM 1016 C CA . ALA A 1 134 ? 14.916 -4.684 -3.555 1.00 90.88 134 ALA A CA 1
ATOM 1017 C C . ALA A 1 134 ? 14.455 -6.158 -3.557 1.00 90.88 134 ALA A C 1
ATOM 1019 O O . ALA A 1 134 ? 13.782 -6.588 -2.621 1.00 90.88 134 ALA A O 1
ATOM 1020 N N . GLY A 1 135 ? 14.853 -6.952 -4.559 1.00 92.62 135 GLY A N 1
ATOM 1021 C CA . GL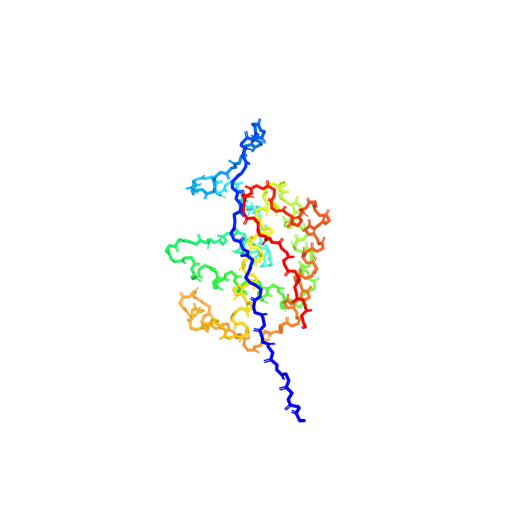Y A 1 135 ? 14.476 -8.363 -4.694 1.00 92.62 135 GLY A CA 1
ATOM 1022 C C . GLY A 1 135 ? 13.199 -8.612 -5.503 1.00 92.62 135 GLY A C 1
ATOM 1023 O O . GLY A 1 135 ? 12.729 -9.747 -5.551 1.00 92.62 135 GLY A O 1
ATOM 1024 N N . ASP A 1 136 ? 12.672 -7.591 -6.177 1.00 94.88 136 ASP A N 1
ATOM 1025 C CA . ASP A 1 136 ? 11.465 -7.620 -7.010 1.00 94.88 136 ASP A CA 1
ATOM 1026 C C . ASP A 1 136 ? 11.801 -7.554 -8.516 1.00 94.88 136 ASP A C 1
ATOM 1028 O O . ASP A 1 136 ? 11.067 -6.974 -9.311 1.00 94.88 136 ASP A O 1
ATOM 1032 N N . ALA A 1 137 ? 12.905 -8.180 -8.939 1.00 92.25 137 ALA A N 1
ATOM 1033 C CA . ALA A 1 137 ? 13.379 -8.162 -10.332 1.00 92.25 137 ALA A CA 1
ATOM 1034 C C . ALA A 1 137 ? 12.366 -8.709 -11.362 1.00 92.25 137 ALA A C 1
ATOM 1036 O O . ALA A 1 137 ? 12.403 -8.330 -12.530 1.00 92.25 137 ALA A O 1
ATOM 1037 N N . ASP A 1 138 ? 11.471 -9.606 -10.934 1.00 94.75 138 ASP A N 1
ATOM 1038 C CA . ASP A 1 138 ? 10.432 -10.207 -11.780 1.00 94.75 138 ASP A CA 1
ATOM 1039 C C . ASP A 1 138 ? 9.127 -9.382 -11.808 1.00 94.75 138 ASP A C 1
ATOM 1041 O O . ASP A 1 138 ? 8.157 -9.783 -12.457 1.00 94.75 138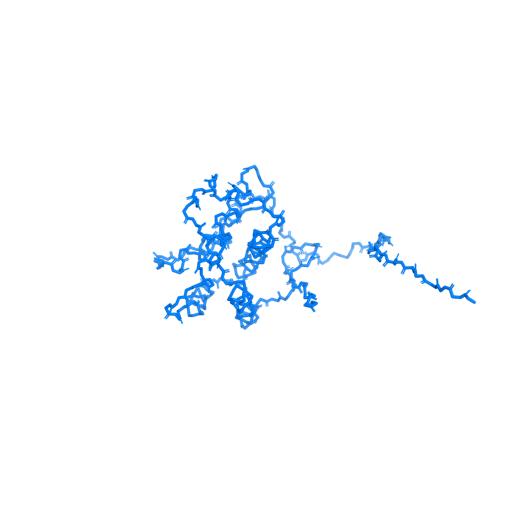 ASP A O 1
ATOM 1045 N N . PHE A 1 139 ? 9.056 -8.259 -11.082 1.00 96.50 139 PHE A N 1
ATOM 1046 C CA . PHE A 1 139 ? 7.866 -7.414 -11.055 1.00 96.50 139 PHE A CA 1
ATOM 1047 C C . PHE A 1 139 ? 7.744 -6.591 -12.343 1.00 96.50 139 PHE A C 1
ATOM 1049 O O . PHE A 1 139 ? 8.567 -5.726 -12.636 1.00 96.50 139 PHE A O 1
ATOM 1056 N N . ASP A 1 140 ? 6.681 -6.847 -13.105 1.00 96.38 140 ASP A N 1
ATOM 1057 C CA . ASP A 1 140 ? 6.378 -6.114 -14.332 1.00 96.38 140 ASP A CA 1
ATOM 1058 C C . ASP A 1 140 ? 5.646 -4.805 -14.012 1.00 96.38 140 ASP A C 1
ATOM 1060 O O . ASP A 1 140 ? 4.416 -4.754 -13.937 1.00 96.38 140 ASP A O 1
ATOM 1064 N N . ILE A 1 141 ? 6.419 -3.738 -13.812 1.00 95.50 141 ILE A N 1
ATOM 1065 C CA . ILE A 1 141 ? 5.873 -2.406 -13.546 1.00 95.50 141 ILE A CA 1
ATOM 1066 C C . ILE A 1 141 ? 5.044 -1.857 -14.720 1.00 95.50 141 ILE A C 1
ATOM 1068 O O . ILE A 1 141 ? 4.109 -1.091 -14.498 1.00 95.50 141 ILE A O 1
ATOM 1072 N N . GLU A 1 142 ? 5.319 -2.273 -15.962 1.00 94.62 142 GLU A N 1
ATOM 1073 C CA . GLU A 1 142 ? 4.570 -1.810 -17.139 1.00 94.62 142 GLU A CA 1
ATOM 1074 C C . GLU A 1 142 ? 3.157 -2.415 -17.204 1.00 94.62 142 GLU A C 1
ATOM 1076 O O . GLU A 1 142 ? 2.267 -1.848 -17.843 1.00 94.62 142 GLU A O 1
ATOM 1081 N N . ALA A 1 143 ? 2.931 -3.548 -16.533 1.00 96.75 143 ALA A N 1
ATOM 1082 C CA . ALA A 1 143 ? 1.622 -4.190 -16.431 1.00 96.75 143 ALA A CA 1
ATOM 1083 C C . ALA A 1 143 ? 0.715 -3.577 -15.349 1.00 96.75 143 ALA A C 1
ATOM 1085 O O . ALA A 1 143 ? -0.471 -3.918 -15.281 1.00 96.75 143 ALA A O 1
ATOM 1086 N N . VAL A 1 144 ? 1.247 -2.696 -14.496 1.00 97.69 144 VAL A N 1
ATOM 1087 C CA . VAL A 1 144 ? 0.477 -2.072 -13.418 1.00 97.69 144 VAL A CA 1
ATOM 1088 C C . VAL A 1 144 ? -0.501 -1.053 -13.997 1.00 97.69 144 VAL A C 1
ATOM 1090 O O . VAL A 1 144 ? -0.125 -0.093 -14.670 1.00 97.69 144 VAL A O 1
ATOM 1093 N N . ASP A 1 145 ? -1.784 -1.234 -13.691 1.00 97.19 145 ASP A N 1
ATOM 1094 C CA . ASP A 1 145 ? -2.812 -0.262 -14.040 1.00 97.19 145 ASP A CA 1
ATOM 1095 C C . ASP A 1 145 ? -2.820 0.871 -13.008 1.00 97.19 145 ASP A C 1
ATOM 1097 O O . ASP A 1 145 ? -3.364 0.733 -11.908 1.00 97.19 145 ASP A O 1
ATOM 1101 N N . LYS A 1 146 ? -2.240 2.020 -13.376 1.00 96.06 146 LYS A N 1
ATOM 1102 C CA . LYS A 1 146 ? -2.220 3.215 -12.520 1.00 96.06 146 LYS A CA 1
ATOM 1103 C C . LYS A 1 146 ? -3.623 3.629 -12.061 1.00 96.06 146 LYS A C 1
ATOM 1105 O O . LYS A 1 146 ? -3.769 4.094 -10.936 1.00 96.06 146 LYS A O 1
ATOM 1110 N N . ALA A 1 147 ? -4.663 3.411 -12.872 1.00 96.31 147 ALA A N 1
ATOM 1111 C CA . ALA A 1 147 ? -6.028 3.743 -12.473 1.00 96.31 147 ALA A CA 1
ATOM 1112 C C . ALA A 1 147 ? -6.523 2.861 -11.317 1.00 96.31 147 ALA A C 1
ATOM 1114 O O . ALA A 1 147 ? -7.249 3.351 -10.455 1.00 96.31 147 ALA A O 1
ATOM 1115 N N . LYS A 1 148 ? -6.103 1.589 -11.253 1.00 96.75 148 LYS A N 1
ATOM 1116 C CA . LYS A 1 148 ? -6.400 0.715 -10.108 1.00 96.75 148 LYS A CA 1
ATOM 1117 C C . LYS A 1 148 ? -5.654 1.154 -8.849 1.00 96.75 148 LYS A C 1
ATOM 1119 O O . LYS A 1 148 ? -6.249 1.142 -7.777 1.00 96.75 148 LYS A O 1
ATOM 1124 N N . VAL A 1 149 ? -4.398 1.595 -8.977 1.00 97.19 149 VAL A N 1
ATOM 1125 C CA . VAL A 1 149 ? -3.622 2.158 -7.853 1.00 97.19 149 VAL A CA 1
ATOM 1126 C C . VAL A 1 149 ? -4.290 3.420 -7.299 1.00 97.19 149 VAL A C 1
ATOM 1128 O O . VAL A 1 149 ? -4.454 3.555 -6.088 1.00 97.19 149 VAL A O 1
ATOM 1131 N N . THR A 1 150 ? -4.751 4.318 -8.172 1.00 95.81 150 THR A N 1
ATOM 1132 C CA . THR A 1 150 ? -5.520 5.498 -7.754 1.00 95.81 150 THR A CA 1
ATOM 1133 C C . THR A 1 150 ? -6.835 5.103 -7.082 1.00 95.81 150 THR A C 1
ATOM 1135 O O . THR A 1 150 ? -7.118 5.585 -5.989 1.00 95.81 150 THR A O 1
ATOM 1138 N N . ALA A 1 151 ? -7.604 4.191 -7.685 1.00 95.75 151 ALA A N 1
ATOM 1139 C CA . ALA A 1 151 ? -8.894 3.764 -7.147 1.00 95.75 151 ALA A CA 1
ATOM 1140 C C . ALA A 1 151 ? -8.765 3.116 -5.760 1.00 95.75 151 ALA A C 1
ATOM 1142 O O . ALA A 1 151 ? -9.528 3.459 -4.860 1.00 95.75 151 ALA A O 1
ATOM 1143 N N . ILE A 1 152 ? -7.781 2.229 -5.549 1.00 95.94 152 ILE A N 1
ATOM 1144 C CA . ILE A 1 152 ? -7.592 1.619 -4.226 1.00 95.94 152 ILE A CA 1
ATOM 1145 C C . ILE A 1 152 ? -7.166 2.657 -3.186 1.00 95.94 152 ILE A C 1
ATOM 1147 O O . ILE A 1 152 ? -7.584 2.562 -2.038 1.00 95.94 152 ILE A O 1
ATOM 1151 N N . ASN A 1 153 ? -6.375 3.668 -3.566 1.00 94.81 153 ASN A N 1
ATOM 1152 C CA . ASN A 1 153 ? -5.992 4.736 -2.648 1.00 94.81 153 ASN A CA 1
ATOM 1153 C C . ASN A 1 153 ? -7.192 5.599 -2.229 1.00 94.81 153 ASN A C 1
ATOM 1155 O O . ASN A 1 153 ? -7.287 5.971 -1.059 1.00 94.81 153 ASN A O 1
ATOM 1159 N N . GLU A 1 154 ? -8.106 5.903 -3.153 1.00 93.88 154 GLU A N 1
ATOM 1160 C CA . GLU A 1 154 ? -9.360 6.597 -2.832 1.00 93.88 154 GLU A CA 1
ATOM 1161 C C . GLU A 1 154 ? -10.183 5.780 -1.825 1.00 93.88 154 GLU A C 1
ATOM 1163 O O . GLU A 1 154 ? -10.532 6.295 -0.764 1.00 93.88 154 GLU A O 1
ATOM 1168 N N . THR A 1 155 ? -10.387 4.484 -2.088 1.00 94.62 155 THR A N 1
ATOM 1169 C CA . THR A 1 155 ? -11.089 3.573 -1.167 1.00 94.62 155 THR A CA 1
ATOM 1170 C C . THR A 1 155 ? -10.414 3.494 0.203 1.00 94.62 155 THR A C 1
ATOM 1172 O O . THR A 1 155 ? -11.072 3.619 1.231 1.00 94.62 155 THR A O 1
ATOM 1175 N N . VAL A 1 156 ? -9.093 3.318 0.247 1.00 93.31 156 VAL A N 1
ATOM 1176 C CA . VAL A 1 156 ? -8.333 3.252 1.502 1.00 93.31 156 VAL A CA 1
ATOM 1177 C C . VAL A 1 156 ? -8.442 4.550 2.296 1.00 93.31 156 VAL A C 1
ATOM 1179 O O . VAL A 1 156 ? -8.587 4.508 3.516 1.00 93.31 156 VAL A O 1
ATOM 1182 N N . THR A 1 157 ? -8.406 5.697 1.622 1.00 91.19 157 THR A N 1
ATOM 1183 C CA . THR A 1 157 ? -8.565 7.000 2.275 1.00 91.19 157 THR A CA 1
ATOM 1184 C C . THR A 1 157 ? -9.932 7.111 2.951 1.00 91.19 157 THR A C 1
ATOM 1186 O O . THR A 1 157 ? -10.002 7.495 4.118 1.00 91.19 157 THR A O 1
ATOM 1189 N N . GLU A 1 158 ? -11.003 6.694 2.270 1.00 92.62 158 GLU A N 1
ATOM 1190 C CA . GLU A 1 158 ? -12.349 6.648 2.854 1.00 92.62 158 GLU A CA 1
ATOM 1191 C C . GLU A 1 158 ? -12.411 5.702 4.065 1.00 92.62 158 GLU A C 1
ATOM 1193 O O . GLU A 1 158 ? -12.900 6.093 5.126 1.00 92.62 158 GLU A O 1
ATOM 1198 N N . LEU A 1 159 ? -11.844 4.496 3.963 1.00 94.94 159 LEU A N 1
ATOM 1199 C CA . LEU A 1 159 ? -11.810 3.533 5.073 1.00 94.94 159 LEU A CA 1
ATOM 1200 C C . LEU A 1 159 ? -11.025 4.051 6.284 1.00 94.94 159 LEU A C 1
ATOM 1202 O O . LEU A 1 159 ? -11.426 3.827 7.427 1.00 94.94 159 LEU A O 1
ATOM 1206 N N . LEU A 1 160 ? -9.914 4.755 6.060 1.00 92.44 160 LEU A N 1
ATOM 1207 C CA . LEU A 1 160 ? -9.135 5.385 7.127 1.00 92.44 160 LEU A CA 1
ATOM 1208 C C . LEU A 1 160 ? -9.953 6.476 7.834 1.00 92.44 160 LEU A C 1
ATOM 1210 O O . LEU A 1 160 ? -9.967 6.517 9.068 1.00 92.44 160 LEU A O 1
ATOM 1214 N N . HIS A 1 161 ? -10.691 7.302 7.084 1.00 90.69 161 HIS A N 1
ATOM 1215 C CA . HIS A 1 161 ? -11.605 8.303 7.653 1.00 90.69 161 HIS A CA 1
ATOM 1216 C C . HIS A 1 161 ? -12.725 7.665 8.470 1.00 90.69 161 HIS A C 1
ATOM 1218 O O . HIS A 1 161 ? -13.001 8.101 9.590 1.00 90.69 161 HIS A O 1
ATOM 1224 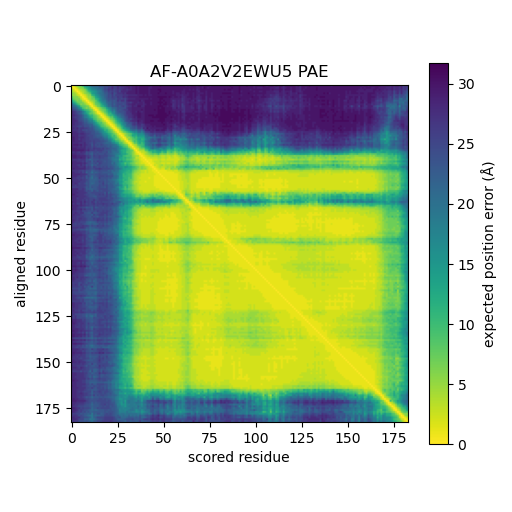N N . GLU A 1 162 ? -13.352 6.611 7.949 1.00 92.81 162 GLU A N 1
ATOM 1225 C CA . GLU A 1 162 ? -14.384 5.853 8.665 1.00 92.81 162 GLU A CA 1
ATOM 1226 C C . GLU A 1 162 ? -13.837 5.206 9.945 1.00 92.81 162 GLU A C 1
ATOM 1228 O O . GLU A 1 162 ? -14.528 5.154 10.967 1.00 92.81 162 GLU A O 1
ATOM 1233 N N . ALA A 1 163 ? -12.572 4.781 9.921 1.00 90.44 163 ALA A N 1
ATOM 1234 C CA . ALA A 1 163 ? -11.856 4.241 11.069 1.00 90.44 163 ALA A CA 1
ATOM 1235 C C . ALA A 1 163 ? -11.386 5.311 12.076 1.00 90.44 163 ALA A C 1
ATOM 1237 O O . ALA A 1 163 ? -10.798 4.948 13.102 1.00 90.44 163 ALA A O 1
ATOM 1238 N N . GLY A 1 164 ? -11.666 6.594 11.819 1.00 87.56 164 GLY A N 1
ATOM 1239 C CA . GLY A 1 164 ? -11.385 7.720 12.711 1.00 87.56 164 GLY A CA 1
ATOM 1240 C C . GLY A 1 164 ? -10.017 8.376 12.519 1.00 87.56 164 GLY A C 1
ATOM 1241 O O . GLY A 1 164 ? -9.647 9.217 13.339 1.00 87.56 164 GLY A O 1
ATOM 1242 N N . VAL A 1 165 ? -9.271 8.017 11.470 1.00 86.19 165 VAL A N 1
ATOM 1243 C CA . VAL A 1 165 ? -8.015 8.688 11.110 1.00 86.19 165 VAL A CA 1
ATOM 1244 C C . VAL A 1 165 ? -8.340 10.031 10.462 1.00 86.19 165 VAL A C 1
ATOM 1246 O O . VAL A 1 165 ? -9.165 10.113 9.553 1.00 86.19 165 VAL A O 1
ATOM 1249 N N . THR A 1 166 ? -7.714 11.099 10.949 1.00 75.69 166 THR A N 1
ATOM 1250 C CA . THR A 1 166 ? -7.895 12.455 10.423 1.00 75.69 166 THR A CA 1
ATOM 1251 C C . THR A 1 166 ? -6.915 12.762 9.301 1.00 75.69 166 THR A C 1
ATOM 1253 O O . THR A 1 166 ? -5.837 12.179 9.239 1.00 75.69 166 THR A O 1
ATOM 1256 N N . ASP A 1 167 ? -7.252 13.752 8.467 1.00 66.88 167 ASP A N 1
ATOM 1257 C CA . ASP A 1 167 ? -6.327 14.241 7.436 1.00 66.88 167 ASP A CA 1
ATOM 1258 C C . ASP A 1 167 ? -5.078 14.924 8.009 1.00 66.88 167 ASP A C 1
ATOM 1260 O O . ASP A 1 167 ? -4.057 15.108 7.353 1.00 66.88 167 ASP A O 1
ATOM 1264 N N . GLU A 1 168 ? -5.165 15.333 9.267 1.00 61.94 168 GLU A N 1
ATOM 1265 C CA . GLU A 1 168 ? -4.038 15.843 10.018 1.00 61.94 168 GLU A CA 1
ATOM 1266 C C . GLU A 1 168 ? -3.437 14.711 10.835 1.00 61.94 168 GLU A C 1
ATOM 1268 O O . GLU A 1 168 ? -4.131 14.017 11.579 1.00 61.94 168 GLU A O 1
ATOM 1273 N N . TRP A 1 169 ? -2.124 14.559 10.729 1.00 62.59 169 TRP A N 1
ATOM 1274 C CA . TRP A 1 169 ? -1.399 13.608 11.548 1.00 62.59 169 TRP A CA 1
ATOM 1275 C C . TRP A 1 169 ? -1.324 14.108 12.987 1.00 62.59 169 TRP A C 1
ATOM 1277 O O . TRP A 1 169 ? -0.637 15.087 13.283 1.00 62.59 169 TRP A O 1
ATOM 1287 N N . SER A 1 170 ? -2.042 13.442 13.893 1.00 55.78 170 SER A N 1
ATOM 1288 C CA . SER A 1 170 ? -2.232 13.934 15.264 1.00 55.78 170 SER A CA 1
ATOM 1289 C C . SER A 1 170 ? -0.951 13.877 16.110 1.00 55.78 170 SER A C 1
ATOM 1291 O O . SER A 1 170 ? -0.845 14.595 17.106 1.00 55.78 170 SER A O 1
ATOM 1293 N N . ASN A 1 171 ? 0.037 13.062 15.718 1.00 55.41 171 ASN A N 1
ATOM 1294 C CA . ASN A 1 171 ? 1.253 12.822 16.500 1.00 55.41 171 ASN A CA 1
ATOM 1295 C C . ASN A 1 171 ? 2.563 13.399 15.914 1.00 55.41 171 ASN A C 1
ATOM 1297 O O . ASN A 1 171 ? 3.613 13.103 16.478 1.00 55.41 171 ASN A O 1
ATOM 1301 N N . HIS A 1 172 ? 2.557 14.251 14.871 1.00 51.31 172 HIS A N 1
ATOM 1302 C CA . HIS A 1 172 ? 3.786 14.909 14.365 1.00 51.31 172 HIS A CA 1
ATOM 1303 C C . HIS A 1 172 ? 3.661 16.430 14.095 1.00 51.31 172 HIS A C 1
ATOM 1305 O O . HIS A 1 172 ? 2.574 16.889 13.761 1.00 51.31 172 HIS A O 1
ATOM 1311 N N . PRO A 1 173 ? 4.755 17.230 14.213 1.00 48.50 173 PRO A N 1
ATOM 1312 C CA . PRO A 1 173 ? 4.676 18.697 14.316 1.00 48.50 173 PRO A CA 1
ATOM 1313 C C . PRO A 1 173 ? 4.736 19.541 13.022 1.00 48.50 173 PRO A C 1
ATOM 1315 O O . PRO A 1 173 ? 4.546 20.745 13.145 1.00 48.50 173 PRO A O 1
ATOM 1318 N N . ASP A 1 174 ? 4.979 18.988 11.823 1.00 45.62 174 ASP A N 1
ATOM 1319 C CA . ASP A 1 174 ? 5.251 19.784 10.596 1.00 45.62 174 ASP A CA 1
ATOM 1320 C C . ASP A 1 174 ? 4.521 19.247 9.321 1.00 45.62 174 ASP A C 1
ATOM 1322 O O . ASP A 1 174 ? 5.156 19.012 8.296 1.00 45.62 174 ASP A O 1
ATOM 1326 N N . THR A 1 175 ? 3.202 18.996 9.388 1.00 50.72 175 THR A N 1
ATOM 1327 C CA . THR A 1 175 ? 2.305 18.312 8.402 1.00 50.72 175 THR A CA 1
ATOM 1328 C C . THR A 1 175 ? 2.454 18.730 6.913 1.00 50.72 175 THR A C 1
ATOM 1330 O O . THR A 1 175 ? 2.889 19.836 6.620 1.00 50.72 175 THR A O 1
ATOM 1333 N N . GLU A 1 176 ? 2.151 17.896 5.897 1.00 47.47 176 GLU A N 1
ATOM 1334 C CA . GLU A 1 176 ? 0.794 17.423 5.517 1.00 47.47 176 GLU A CA 1
ATOM 1335 C C . GLU A 1 176 ? 0.760 15.979 4.938 1.00 47.47 176 GLU A C 1
ATOM 1337 O O . GLU A 1 176 ? 1.532 15.664 4.024 1.00 47.47 176 GLU A O 1
ATOM 1342 N N . PRO A 1 177 ? -0.1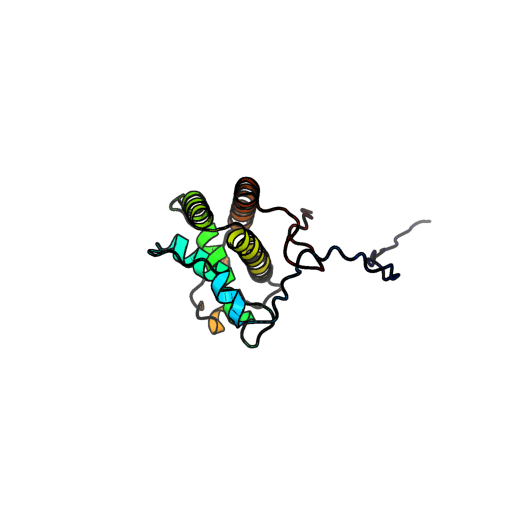94 15.120 5.355 1.00 53.25 177 PRO A N 1
ATOM 1343 C CA . PRO A 1 177 ? -0.676 14.036 4.505 1.00 53.25 177 PRO A CA 1
ATOM 1344 C C . PRO A 1 177 ? -2.176 14.184 4.218 1.00 53.25 177 PRO A C 1
ATOM 1346 O O . PRO A 1 177 ? -2.982 13.847 5.054 1.00 53.25 177 PRO A O 1
ATOM 1349 N N . PHE A 1 178 ? -2.494 14.734 3.045 1.00 48.84 178 PHE A N 1
ATOM 1350 C CA . PHE A 1 178 ? -3.560 14.428 2.062 1.00 48.84 178 PHE A CA 1
ATOM 1351 C C . PHE A 1 178 ? -3.609 15.651 1.127 1.00 48.84 178 PHE A C 1
ATOM 1353 O O . PHE A 1 178 ? -4.606 16.369 1.030 1.00 48.84 178 PHE A O 1
ATOM 1360 N N . CYS A 1 179 ? -2.486 15.974 0.473 1.00 46.91 179 CYS A N 1
ATOM 1361 C CA . CYS A 1 179 ? -2.474 17.061 -0.501 1.00 46.91 179 CYS A CA 1
ATOM 1362 C C . CYS A 1 179 ? -3.175 16.575 -1.775 1.00 46.91 179 CYS A C 1
ATOM 1364 O O . CYS A 1 179 ? -2.547 15.974 -2.645 1.00 46.91 179 CYS A O 1
ATOM 1366 N N . TYR A 1 180 ? -4.472 16.842 -1.906 1.00 41.91 180 TYR A N 1
ATOM 1367 C CA . TYR A 1 180 ? -5.148 16.724 -3.193 1.00 41.91 180 TYR A CA 1
ATOM 1368 C C . TYR A 1 180 ? -4.742 17.893 -4.095 1.00 41.91 180 TYR A C 1
ATOM 1370 O O . TYR A 1 180 ? -5.135 19.035 -3.856 1.00 41.91 180 TYR A O 1
ATOM 1378 N N . VAL A 1 181 ? -4.034 17.594 -5.185 1.00 32.38 181 VAL A N 1
ATOM 1379 C CA . VAL A 1 181 ? -4.193 18.332 -6.445 1.00 32.38 181 VAL A CA 1
ATOM 1380 C C . VAL A 1 181 ? -4.361 17.296 -7.552 1.00 32.38 181 VAL A C 1
ATOM 1382 O O . VAL A 1 181 ? -3.389 16.800 -8.111 1.00 32.38 181 VAL A O 1
ATOM 1385 N N . LEU A 1 182 ? -5.616 16.935 -7.819 1.00 36.03 182 LEU A N 1
ATOM 1386 C CA . LEU A 1 182 ? -5.990 16.311 -9.084 1.00 36.03 182 LEU A CA 1
ATOM 1387 C C . LEU A 1 182 ? -6.000 17.430 -10.135 1.00 36.03 182 LEU A C 1
ATOM 1389 O O . LEU A 1 182 ? -6.921 18.249 -10.127 1.00 36.03 182 LEU A O 1
ATOM 1393 N N . ASP A 1 183 ? -4.969 17.490 -10.979 1.00 37.59 183 ASP A N 1
ATOM 1394 C CA . ASP A 1 183 ? -5.008 18.241 -12.245 1.00 37.59 183 ASP A CA 1
ATOM 1395 C C . ASP A 1 183 ? -5.520 17.342 -13.383 1.00 37.59 183 ASP A C 1
ATOM 1397 O O . ASP A 1 183 ? -5.031 16.193 -13.507 1.00 37.59 183 ASP A O 1
#